Protein AF-A0A1D1XJP7-F1 (afdb_monomer_lite)

InterPro domains:
  IPR002618 UDPGP family [PF01704] (2-158)
  IPR011004 Trimeric LpxA-like superfamily [SSF51161] (107-185)
  IPR016267 UTP--glucose-1-phosphate uridylyltransferase [PTHR43511] (1-190)
  IPR029044 Nucleotide-diphospho-sugar transferases [G3DSA:3.90.550.10] (1-80)
  IPR029044 Nucleotide-diphospho-sugar transferases [SSF53448] (3-103)

Sequence (190 aa):
VSEFKSIEKFKIFNTNNLWVNLKSIKRLVEADALKMEIIPNPKEVDGVKVVQFETAAGAAIRFFDNAIGVNVPRSRFLPVKATSDLLLVQSDLYTLVDGFVVRNEARANPENPSIDLGPEFKKVGNYLKRFKSIPSIIELDSLKVYGDVWFDAGIVLKGKVVISAKPGVKLEIPDGAVIENKEINGPEDI

Organism: NCBI:txid1678845

Structure (mmCIF, N/CA/C/O backbone):
data_AF-A0A1D1XJP7-F1
#
_entry.id   AF-A0A1D1XJP7-F1
#
loop_
_atom_site.group_PDB
_atom_site.id
_atom_site.type_symbol
_atom_site.label_atom_id
_atom_site.label_alt_id
_atom_site.label_comp_id
_atom_site.label_asym_id
_atom_site.label_entity_id
_atom_site.label_seq_id
_atom_site.pdbx_PDB_ins_code
_atom_site.Cartn_x
_atom_site.Cartn_y
_atom_site.Cartn_z
_atom_site.occupancy
_atom_site.B_iso_or_equiv
_atom_site.auth_seq_id
_atom_site.auth_comp_id
_atom_site.auth_asym_id
_atom_site.auth_atom_id
_atom_site.pdbx_PDB_model_num
ATOM 1 N N . VAL A 1 1 ? 11.585 21.233 -4.999 1.00 65.94 1 VAL A N 1
ATOM 2 C CA . VAL A 1 1 ? 10.830 20.076 -4.440 1.00 65.94 1 VAL A CA 1
ATOM 3 C C . VAL A 1 1 ? 9.327 20.329 -4.398 1.00 65.94 1 VAL A C 1
ATOM 5 O O . VAL A 1 1 ? 8.590 19.458 -4.836 1.00 65.94 1 VAL A O 1
ATOM 8 N N . SER A 1 2 ? 8.861 21.485 -3.910 1.00 78.56 2 SER A N 1
ATOM 9 C CA . SER A 1 2 ? 7.427 21.832 -3.873 1.00 78.56 2 SER A CA 1
ATOM 10 C C . SER A 1 2 ? 6.753 21.723 -5.244 1.00 78.56 2 SER A C 1
ATOM 12 O O . SER A 1 2 ? 5.716 21.081 -5.361 1.00 78.56 2 SER A O 1
ATOM 14 N N . GLU A 1 3 ? 7.386 22.250 -6.294 1.00 88.81 3 GLU A N 1
ATOM 15 C CA . GLU A 1 3 ? 6.824 22.201 -7.651 1.00 88.81 3 GLU A CA 1
ATOM 16 C C . GLU A 1 3 ? 6.708 20.784 -8.223 1.00 88.81 3 GLU A C 1
ATOM 18 O O . GLU A 1 3 ? 5.732 20.477 -8.895 1.00 88.81 3 GLU A O 1
ATOM 23 N N . PHE A 1 4 ? 7.669 19.905 -7.925 1.00 87.06 4 PHE A N 1
ATOM 24 C CA . PHE A 1 4 ? 7.651 18.508 -8.372 1.00 87.06 4 PHE A CA 1
ATOM 25 C C . PHE A 1 4 ? 6.510 17.705 -7.732 1.00 87.06 4 PHE A C 1
ATOM 27 O O . PHE A 1 4 ? 5.985 16.780 -8.338 1.00 87.06 4 PHE A O 1
ATOM 34 N N . LYS A 1 5 ? 6.096 18.076 -6.514 1.00 82.25 5 LYS A N 1
ATOM 35 C CA . LYS A 1 5 ? 4.960 17.455 -5.816 1.00 82.25 5 LYS A CA 1
ATOM 36 C C . LYS A 1 5 ? 3.599 17.991 -6.281 1.00 82.25 5 LYS A C 1
ATOM 38 O O . LYS A 1 5 ? 2.575 17.508 -5.807 1.00 82.25 5 LYS A O 1
ATOM 43 N N . SER A 1 6 ? 3.566 18.993 -7.163 1.00 89.25 6 SER A N 1
ATOM 44 C CA . SER A 1 6 ? 2.312 19.552 -7.668 1.00 89.25 6 SER A CA 1
ATOM 45 C C . SER A 1 6 ? 1.669 18.601 -8.677 1.00 89.25 6 SER A C 1
ATOM 47 O O . SER A 1 6 ? 2.166 18.439 -9.793 1.00 89.25 6 SER A O 1
ATOM 49 N N . ILE A 1 7 ? 0.521 18.034 -8.300 1.00 88.56 7 ILE A N 1
ATOM 50 C CA . ILE A 1 7 ? -0.317 17.208 -9.184 1.00 88.56 7 ILE A CA 1
ATOM 51 C C . ILE A 1 7 ? -0.964 18.018 -10.315 1.00 88.56 7 ILE A C 1
ATOM 53 O O . ILE A 1 7 ? -1.426 17.444 -11.295 1.00 88.56 7 ILE A O 1
ATOM 57 N N . GLU A 1 8 ? -0.976 19.350 -10.213 1.00 90.69 8 GLU A N 1
ATOM 58 C CA . GLU A 1 8 ? -1.433 20.229 -11.291 1.00 90.69 8 GLU A CA 1
ATOM 59 C C . GLU A 1 8 ? -0.389 20.334 -12.408 1.00 90.69 8 GLU A C 1
ATOM 61 O O . GLU A 1 8 ? -0.750 20.335 -13.588 1.00 90.69 8 GLU A O 1
ATOM 66 N N . LYS A 1 9 ? 0.903 20.375 -12.041 1.00 91.94 9 LYS A N 1
ATOM 67 C CA . LYS A 1 9 ? 2.031 20.415 -12.985 1.00 91.94 9 LYS A CA 1
ATOM 68 C C . LYS A 1 9 ? 2.358 19.026 -13.541 1.00 91.94 9 LYS A C 1
ATOM 70 O O . LYS A 1 9 ? 2.477 18.865 -14.753 1.00 91.94 9 LYS A O 1
ATOM 75 N N . PHE A 1 10 ? 2.474 18.019 -12.674 1.00 94.50 10 PHE A N 1
ATOM 76 C CA . PHE A 1 10 ? 2.824 16.644 -13.040 1.00 94.50 10 PHE A CA 1
ATOM 77 C C . PHE A 1 10 ? 1.644 15.710 -12.758 1.00 94.50 10 PHE A C 1
ATOM 79 O O . PHE A 1 10 ? 1.462 15.218 -11.649 1.00 94.50 10 PHE A O 1
ATOM 86 N N . LYS A 1 11 ? 0.824 15.479 -13.789 1.00 94.69 11 LYS A N 1
ATOM 87 C CA . LYS A 1 11 ? -0.480 14.795 -13.675 1.00 94.69 11 LYS A CA 1
ATOM 88 C C . LYS A 1 11 ? -0.414 13.267 -13.755 1.00 94.69 11 LYS A C 1
ATOM 90 O O . LYS A 1 11 ? -1.427 12.601 -13.566 1.00 94.69 11 LYS A O 1
ATOM 95 N N . ILE A 1 12 ? 0.748 12.711 -14.088 1.00 95.25 12 ILE A N 1
ATOM 96 C CA . ILE A 1 12 ? 0.953 11.272 -14.284 1.00 95.25 12 ILE A CA 1
ATOM 97 C C . ILE A 1 12 ? 2.157 10.796 -13.480 1.00 95.25 12 ILE A C 1
ATOM 99 O O . ILE A 1 12 ? 3.102 11.550 -13.250 1.00 95.25 12 ILE A O 1
ATOM 103 N N . PHE A 1 13 ? 2.136 9.527 -13.084 1.00 95.00 13 PHE A N 1
ATOM 104 C CA . PHE A 1 13 ? 3.243 8.881 -12.390 1.00 95.00 13 PHE A CA 1
ATOM 105 C C . PHE A 1 13 ? 3.440 7.452 -12.911 1.00 95.00 13 PHE A C 1
ATOM 107 O O . PHE A 1 13 ? 2.525 6.840 -13.463 1.00 95.00 13 PHE A O 1
ATOM 114 N N . ASN A 1 14 ? 4.653 6.920 -12.754 1.00 96.06 14 ASN A N 1
ATOM 115 C CA . ASN A 1 14 ? 4.992 5.580 -13.222 1.00 96.06 14 ASN A CA 1
ATOM 116 C C . ASN A 1 14 ? 4.394 4.497 -12.304 1.00 96.06 14 ASN A C 1
ATOM 118 O O . ASN A 1 14 ? 4.663 4.481 -11.104 1.00 96.06 14 ASN A O 1
ATOM 122 N N . THR A 1 15 ? 3.657 3.550 -12.885 1.00 96.00 15 THR A N 1
ATOM 123 C CA . THR A 1 15 ? 3.107 2.377 -12.178 1.00 96.00 15 THR A CA 1
ATOM 124 C C . THR A 1 15 ? 4.097 1.214 -12.075 1.00 96.00 15 THR A C 1
ATOM 126 O O . THR A 1 15 ? 3.852 0.254 -11.351 1.00 96.00 15 THR A O 1
ATOM 129 N N . ASN A 1 16 ? 5.220 1.297 -12.795 1.00 96.69 16 ASN A N 1
ATOM 130 C CA . ASN A 1 16 ? 6.224 0.247 -12.966 1.00 96.69 16 ASN A CA 1
ATOM 131 C C . ASN A 1 16 ? 5.719 -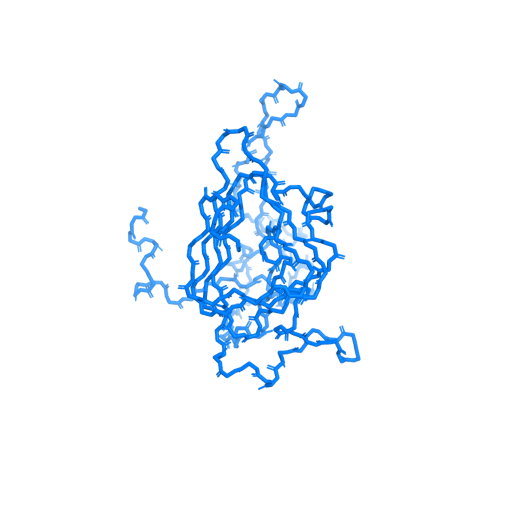1.017 -13.691 1.00 96.69 16 ASN A C 1
ATOM 133 O O . ASN A 1 16 ? 6.397 -2.042 -13.696 1.00 96.69 16 ASN A O 1
ATOM 137 N N . ASN A 1 17 ? 4.564 -0.921 -14.358 1.00 97.00 17 ASN A N 1
ATOM 138 C CA . ASN A 1 17 ? 4.091 -1.908 -15.323 1.00 97.00 17 ASN A CA 1
ATOM 139 C C . ASN A 1 17 ? 4.739 -1.621 -16.686 1.00 97.00 17 ASN A C 1
ATOM 141 O O . ASN A 1 17 ? 4.281 -0.742 -17.417 1.00 97.00 17 ASN A O 1
ATOM 145 N N . LEU A 1 18 ? 5.816 -2.335 -17.016 1.00 97.69 18 LEU A N 1
ATOM 146 C CA . LEU A 1 18 ? 6.631 -2.076 -18.206 1.00 97.69 18 LEU A CA 1
ATOM 147 C C . LEU A 1 18 ? 6.510 -3.217 -19.221 1.00 97.69 18 LEU A C 1
ATOM 149 O O . LEU A 1 18 ? 6.672 -4.384 -18.875 1.00 97.69 18 LEU A O 1
ATOM 153 N N . TRP A 1 19 ? 6.280 -2.861 -20.484 1.00 98.38 19 TRP A N 1
ATOM 154 C CA . TRP A 1 19 ? 6.265 -3.788 -21.616 1.00 98.38 19 TRP A CA 1
ATOM 155 C C . TRP A 1 19 ? 7.421 -3.431 -22.540 1.00 98.38 19 TRP A C 1
ATOM 157 O O . TRP A 1 19 ? 7.472 -2.317 -23.059 1.00 98.38 19 TRP A O 1
ATOM 167 N N . VAL A 1 20 ? 8.374 -4.348 -22.716 1.00 98.06 20 VAL A N 1
ATOM 168 C CA . VAL A 1 20 ? 9.647 -4.034 -23.376 1.00 98.06 20 VAL A CA 1
ATOM 169 C C . VAL A 1 20 ? 9.965 -5.059 -24.458 1.00 98.06 20 VAL A C 1
ATOM 171 O O . VAL A 1 20 ? 9.882 -6.267 -24.243 1.00 98.06 20 VAL A O 1
ATOM 174 N N . ASN A 1 21 ? 10.353 -4.576 -25.638 1.00 98.25 21 ASN A N 1
ATOM 175 C CA . ASN A 1 21 ? 10.757 -5.432 -26.746 1.00 98.25 21 ASN A CA 1
ATOM 176 C C . ASN A 1 21 ? 12.111 -6.107 -26.455 1.00 98.25 21 ASN A C 1
ATOM 178 O O . ASN A 1 21 ? 13.127 -5.433 -26.273 1.00 98.25 21 ASN A O 1
ATOM 182 N N . LEU A 1 22 ? 12.139 -7.443 -26.480 1.00 98.56 22 LEU A N 1
ATOM 183 C CA . LEU A 1 22 ? 13.335 -8.230 -26.158 1.00 98.56 22 LEU A CA 1
ATOM 184 C C . LEU A 1 22 ? 14.497 -8.027 -27.149 1.00 98.56 22 LEU A C 1
ATOM 186 O O . LEU A 1 22 ? 15.655 -8.055 -26.738 1.00 98.56 22 LEU A O 1
ATOM 190 N N . LYS A 1 23 ? 14.221 -7.779 -28.439 1.00 98.44 23 LYS A N 1
ATOM 191 C CA . LYS A 1 23 ? 15.271 -7.496 -29.438 1.00 98.44 23 LYS A CA 1
ATOM 192 C C . LYS A 1 23 ? 15.948 -6.157 -29.151 1.00 98.44 23 LYS A C 1
ATOM 194 O O . LYS A 1 23 ? 17.170 -6.060 -29.243 1.00 98.44 23 LYS A O 1
ATOM 199 N N . SER A 1 24 ? 15.165 -5.150 -28.759 1.00 98.12 24 SER A N 1
ATOM 200 C CA . SER A 1 24 ? 15.697 -3.853 -28.333 1.00 98.12 24 SER A CA 1
ATOM 201 C C . SER A 1 24 ? 16.536 -3.980 -27.062 1.00 98.12 24 SER A C 1
ATOM 203 O O . SER A 1 24 ? 17.627 -3.421 -27.022 1.00 98.12 24 SER A O 1
ATOM 205 N N . ILE A 1 25 ? 16.087 -4.766 -26.071 1.00 98.38 25 ILE A N 1
ATOM 206 C CA . ILE A 1 25 ? 16.882 -5.052 -24.862 1.00 98.38 25 ILE A CA 1
ATOM 207 C C . ILE A 1 25 ? 18.234 -5.655 -25.244 1.00 98.38 25 ILE A C 1
ATOM 209 O O . ILE A 1 25 ? 19.262 -5.117 -24.847 1.00 98.38 25 ILE A O 1
ATOM 213 N N . LYS A 1 26 ? 18.241 -6.729 -26.048 1.00 98.50 26 LYS A N 1
ATOM 214 C CA . LYS A 1 26 ? 19.477 -7.401 -26.476 1.00 98.50 26 LYS A CA 1
ATOM 215 C C . LYS A 1 26 ? 20.460 -6.412 -27.108 1.00 98.50 26 LYS A C 1
ATOM 217 O O . LYS A 1 26 ? 21.587 -6.307 -26.641 1.00 98.50 26 LYS A O 1
ATOM 222 N N . ARG A 1 27 ? 20.010 -5.641 -28.105 1.00 98.38 27 ARG A N 1
ATOM 223 C CA . ARG A 1 27 ? 20.838 -4.642 -28.801 1.00 98.38 27 ARG A CA 1
ATOM 224 C C . ARG A 1 27 ? 21.446 -3.616 -27.842 1.00 98.38 27 ARG A C 1
ATOM 226 O O . ARG A 1 27 ? 22.628 -3.314 -27.949 1.00 98.38 27 ARG A O 1
ATOM 233 N N . LEU A 1 28 ? 20.637 -3.053 -26.945 1.00 98.38 28 LEU A N 1
ATOM 234 C CA . LEU A 1 28 ? 21.074 -1.977 -26.051 1.00 98.38 28 LEU A CA 1
ATOM 235 C C . LEU A 1 28 ? 22.019 -2.480 -24.955 1.00 98.38 28 LEU A C 1
ATOM 237 O O . LEU A 1 28 ? 22.957 -1.773 -24.596 1.00 98.38 28 LEU A O 1
ATOM 241 N N . VAL A 1 29 ? 21.789 -3.691 -24.442 1.00 98.12 29 VAL A N 1
ATOM 242 C CA . VAL A 1 29 ? 22.651 -4.316 -23.431 1.00 98.12 29 VAL A CA 1
ATOM 243 C C . VAL A 1 29 ? 23.991 -4.733 -24.035 1.00 98.12 29 VAL A C 1
ATOM 245 O O . VAL A 1 29 ? 25.026 -4.412 -23.464 1.00 98.12 29 VAL A O 1
ATOM 248 N N . GLU A 1 30 ? 23.998 -5.394 -25.198 1.00 98.56 30 GLU A N 1
ATOM 249 C CA . GLU A 1 30 ? 25.239 -5.829 -25.866 1.00 98.56 30 GLU A CA 1
ATOM 250 C C . GLU A 1 30 ? 26.125 -4.654 -26.288 1.00 98.56 30 GLU A C 1
ATOM 252 O O . GLU A 1 30 ? 27.347 -4.767 -26.278 1.00 98.56 30 GLU A O 1
ATOM 257 N N . ALA A 1 31 ? 25.514 -3.517 -26.622 1.00 98.38 31 ALA A N 1
ATOM 258 C CA . ALA A 1 31 ? 26.223 -2.286 -26.947 1.00 98.38 31 ALA A CA 1
ATOM 259 C C . ALA A 1 31 ? 26.627 -1.453 -25.713 1.00 98.38 31 ALA A C 1
ATOM 261 O O . ALA A 1 31 ? 27.156 -0.358 -25.890 1.00 98.38 31 ALA A O 1
ATOM 262 N N . ASP A 1 32 ? 26.334 -1.908 -24.485 1.00 97.62 32 ASP A N 1
ATOM 263 C CA . ASP A 1 32 ? 26.538 -1.146 -23.240 1.00 97.62 32 ASP A CA 1
ATOM 264 C C . ASP A 1 32 ? 25.946 0.287 -23.305 1.00 97.62 32 ASP A C 1
ATOM 266 O O . ASP A 1 32 ? 26.495 1.266 -22.795 1.00 97.62 32 ASP A O 1
ATOM 270 N N . ALA A 1 33 ? 24.793 0.431 -23.968 1.00 97.94 33 ALA A N 1
ATOM 271 C CA . ALA A 1 33 ? 24.173 1.727 -24.257 1.00 97.94 33 ALA A CA 1
ATOM 272 C C . ALA A 1 33 ? 23.294 2.261 -23.107 1.00 97.94 33 ALA A C 1
ATOM 274 O O . ALA A 1 33 ? 22.896 3.426 -23.100 1.00 97.94 33 ALA A O 1
ATOM 275 N N . LEU A 1 34 ? 22.968 1.414 -22.129 1.00 97.31 34 LEU A N 1
ATOM 276 C CA . LEU A 1 34 ? 22.046 1.719 -21.036 1.00 97.31 34 LEU A CA 1
ATOM 277 C C . LEU A 1 34 ? 22.750 2.466 -19.891 1.00 97.31 34 LEU A C 1
ATOM 279 O O . LEU A 1 34 ? 23.165 1.877 -18.896 1.00 97.31 34 LEU A O 1
ATOM 283 N N . LYS A 1 35 ? 22.877 3.790 -20.017 1.00 96.50 35 LYS A N 1
ATOM 284 C CA . LYS A 1 35 ? 23.521 4.659 -19.012 1.00 96.50 35 LYS A CA 1
ATOM 285 C C . LYS A 1 35 ? 22.498 5.307 -18.066 1.00 96.50 35 LYS A C 1
ATOM 287 O O . LYS A 1 35 ? 22.291 6.520 -18.110 1.00 96.50 35 LYS A O 1
ATOM 292 N N . MET A 1 36 ? 21.780 4.515 -17.266 1.00 96.81 36 MET A N 1
ATOM 293 C CA . MET A 1 36 ? 20.768 5.034 -16.323 1.00 96.81 36 MET A CA 1
ATOM 294 C C . MET A 1 36 ? 21.381 5.902 -15.217 1.00 96.81 36 MET A C 1
ATOM 296 O O . MET A 1 36 ? 22.546 5.745 -14.856 1.00 96.81 36 MET A O 1
ATOM 300 N N . GLU A 1 37 ? 20.568 6.791 -14.645 1.00 95.50 37 GLU A N 1
ATOM 301 C CA . GLU A 1 37 ? 20.911 7.517 -13.426 1.00 95.50 37 GLU A CA 1
ATOM 302 C C . GLU A 1 37 ? 21.232 6.552 -12.282 1.00 95.50 37 GLU A C 1
ATOM 304 O O . GLU A 1 37 ? 20.484 5.609 -12.004 1.00 95.50 37 GLU A O 1
ATOM 309 N N . ILE A 1 38 ? 22.333 6.831 -11.588 1.00 97.12 38 ILE A N 1
ATOM 310 C CA . ILE A 1 38 ? 22.720 6.111 -10.380 1.00 97.12 38 ILE A CA 1
ATOM 311 C C . ILE A 1 38 ? 21.938 6.683 -9.203 1.00 97.12 38 ILE A C 1
ATOM 313 O O . ILE A 1 38 ? 21.964 7.887 -8.947 1.00 97.12 38 ILE A O 1
ATOM 317 N N . ILE A 1 39 ? 21.265 5.801 -8.473 1.00 97.25 39 ILE A N 1
ATOM 318 C CA . ILE A 1 39 ? 20.498 6.131 -7.278 1.00 97.25 39 ILE A CA 1
ATOM 319 C C . ILE A 1 39 ? 21.327 5.687 -6.067 1.00 97.25 39 ILE A C 1
ATOM 321 O O . ILE A 1 39 ? 21.432 4.483 -5.817 1.00 97.25 39 ILE A O 1
ATOM 325 N N . PRO A 1 40 ? 21.949 6.617 -5.318 1.00 96.81 40 PRO A N 1
ATOM 326 C CA . PRO A 1 40 ? 22.571 6.279 -4.049 1.00 96.81 40 PRO A CA 1
ATOM 327 C C . PRO A 1 40 ? 21.475 6.030 -3.009 1.00 96.81 40 PRO A C 1
ATOM 329 O O . PRO A 1 40 ? 20.626 6.887 -2.768 1.00 96.81 40 PRO A O 1
ATOM 332 N N . ASN A 1 41 ? 21.509 4.863 -2.378 1.00 96.31 41 ASN A N 1
ATOM 333 C CA . ASN A 1 41 ? 20.587 4.458 -1.325 1.00 96.31 41 ASN A CA 1
ATOM 334 C C . ASN A 1 41 ? 21.372 4.268 -0.014 1.00 96.31 41 ASN A C 1
ATOM 336 O O . ASN A 1 41 ? 21.938 3.191 0.211 1.00 96.31 41 ASN A O 1
ATOM 340 N N . PRO A 1 42 ? 21.488 5.314 0.830 1.00 96.56 42 PRO A N 1
ATOM 341 C CA . PRO A 1 42 ? 22.143 5.206 2.127 1.00 96.56 42 PRO A CA 1
ATOM 342 C C . PRO A 1 42 ? 21.405 4.197 3.007 1.00 96.56 42 PRO A C 1
ATOM 344 O O . PRO A 1 42 ? 20.195 4.303 3.209 1.00 96.56 42 PRO A O 1
ATOM 347 N N . LYS A 1 43 ? 22.139 3.228 3.548 1.00 95.00 43 LYS A N 1
ATOM 348 C CA . LYS A 1 43 ? 21.611 2.189 4.432 1.00 95.00 43 LYS A CA 1
ATOM 349 C C . LYS A 1 43 ? 22.518 1.988 5.633 1.00 95.00 43 LYS A C 1
ATOM 351 O O . LYS A 1 43 ? 23.666 2.422 5.655 1.00 95.00 43 LYS A O 1
ATOM 356 N N . GLU A 1 44 ? 21.983 1.297 6.623 1.00 96.25 44 GLU A N 1
ATOM 357 C CA . GLU A 1 44 ? 22.746 0.769 7.742 1.00 96.25 44 GLU A CA 1
ATOM 358 C C . GLU A 1 44 ? 22.595 -0.750 7.736 1.00 96.25 44 GLU A C 1
ATOM 360 O O . GLU A 1 44 ? 21.476 -1.263 7.659 1.00 96.25 44 GLU A O 1
ATOM 365 N N . VAL A 1 45 ? 23.720 -1.458 7.753 1.00 94.94 45 VAL A N 1
ATOM 366 C CA . VAL A 1 45 ? 23.781 -2.921 7.809 1.00 94.94 45 VAL A CA 1
ATOM 367 C C . VAL A 1 45 ? 24.671 -3.266 8.989 1.00 94.94 45 VAL A C 1
ATOM 369 O O . VAL A 1 45 ? 25.817 -2.828 9.036 1.00 94.94 45 VAL A O 1
ATOM 372 N N . ASP A 1 46 ? 24.115 -3.972 9.972 1.00 94.12 46 ASP A N 1
ATOM 373 C CA . ASP A 1 46 ? 24.815 -4.384 11.195 1.00 94.12 46 ASP A CA 1
ATOM 374 C C . ASP A 1 46 ? 25.548 -3.231 11.912 1.00 94.12 46 ASP A C 1
ATOM 376 O O . ASP A 1 46 ? 26.679 -3.367 12.374 1.00 94.12 46 ASP A O 1
ATOM 380 N N . GLY A 1 47 ? 24.904 -2.058 11.983 1.00 94.44 47 GLY A N 1
ATOM 381 C CA . GLY A 1 47 ? 25.451 -0.854 12.624 1.00 94.44 47 GLY A CA 1
ATOM 382 C C . GLY A 1 47 ? 26.462 -0.073 11.775 1.00 94.44 47 GLY A C 1
ATOM 383 O O . GLY A 1 47 ? 26.950 0.974 12.203 1.00 94.44 47 GLY A O 1
ATOM 384 N N . VAL A 1 48 ? 26.775 -0.540 10.563 1.00 97.56 48 VAL A N 1
ATOM 385 C CA . VAL A 1 48 ? 27.694 0.126 9.635 1.00 97.56 48 VAL A CA 1
ATOM 386 C C . VAL A 1 48 ? 26.905 0.895 8.582 1.00 97.56 48 VAL A C 1
ATOM 388 O O . VAL A 1 48 ? 26.075 0.335 7.862 1.00 97.56 48 VAL A O 1
ATOM 391 N N . LYS A 1 49 ? 27.192 2.195 8.454 1.00 97.81 49 LYS A N 1
ATOM 392 C CA . LYS A 1 49 ? 26.631 3.032 7.386 1.00 97.81 49 LYS A CA 1
ATOM 393 C C . LYS A 1 49 ? 27.273 2.668 6.051 1.00 97.81 49 LYS A C 1
ATOM 395 O O . LYS A 1 49 ? 28.488 2.757 5.897 1.00 97.81 49 LYS A O 1
ATOM 400 N N . VAL A 1 50 ? 26.445 2.309 5.079 1.00 97.62 50 VAL A N 1
ATOM 401 C CA . VAL A 1 50 ? 26.845 1.926 3.722 1.00 97.62 50 VAL A CA 1
ATOM 402 C C . VAL A 1 50 ? 26.032 2.704 2.689 1.00 97.62 50 VAL A C 1
ATOM 404 O O . VAL A 1 50 ? 24.974 3.259 2.991 1.00 97.62 50 VAL A O 1
ATOM 407 N N . VAL A 1 51 ? 26.510 2.734 1.446 1.00 97.81 51 VAL A N 1
ATOM 408 C CA . VAL A 1 51 ? 25.751 3.263 0.305 1.00 97.81 51 VAL A CA 1
ATOM 409 C C . VAL A 1 51 ? 25.550 2.134 -0.691 1.00 97.81 51 VAL A C 1
ATOM 411 O O . VAL A 1 51 ? 26.517 1.573 -1.199 1.00 97.81 51 VAL A O 1
ATOM 414 N N . GLN A 1 52 ? 24.293 1.800 -0.969 1.00 97.75 52 GLN A N 1
ATOM 415 C CA . GLN A 1 52 ? 23.937 0.860 -2.024 1.00 97.75 52 GLN A CA 1
ATOM 416 C C . GLN A 1 52 ? 23.653 1.649 -3.305 1.00 97.75 52 GLN A C 1
ATOM 418 O O . GLN A 1 52 ? 22.826 2.558 -3.295 1.00 97.75 52 GLN A O 1
ATOM 423 N N . PHE A 1 53 ? 24.332 1.320 -4.402 1.00 97.56 53 PHE A N 1
ATOM 424 C CA . PHE A 1 53 ? 24.049 1.921 -5.704 1.00 97.56 53 PHE A CA 1
ATOM 425 C C . PHE A 1 53 ? 23.026 1.082 -6.459 1.00 97.56 53 PHE A C 1
ATOM 427 O O . PHE A 1 53 ? 23.190 -0.127 -6.622 1.00 97.56 53 PHE A O 1
ATOM 434 N N . GLU A 1 54 ? 21.966 1.736 -6.915 1.00 97.31 54 GLU A N 1
ATOM 435 C CA . GLU A 1 54 ? 20.864 1.116 -7.641 1.00 97.31 54 GLU A CA 1
ATOM 436 C C . GLU A 1 54 ? 20.590 1.890 -8.939 1.00 97.31 54 GLU A C 1
ATOM 438 O O . GLU A 1 54 ? 21.012 3.035 -9.110 1.00 97.31 54 GLU A O 1
ATOM 443 N N . THR A 1 55 ? 19.859 1.266 -9.859 1.00 96.88 55 THR A N 1
ATOM 444 C CA . THR A 1 55 ? 19.266 1.934 -11.026 1.00 96.88 55 THR A CA 1
ATOM 445 C C . THR A 1 55 ? 17.787 1.569 -11.099 1.00 96.88 55 THR A C 1
ATOM 447 O O . THR A 1 55 ? 17.370 0.518 -10.608 1.00 96.88 55 THR A O 1
ATOM 450 N N . ALA A 1 56 ? 16.971 2.433 -11.701 1.00 96.06 56 ALA A N 1
ATOM 451 C CA . ALA A 1 56 ? 15.550 2.166 -11.901 1.00 96.06 56 ALA A CA 1
ATOM 452 C C . ALA A 1 56 ? 15.289 1.679 -13.331 1.00 96.06 56 ALA A C 1
ATOM 454 O O . ALA A 1 56 ? 15.645 2.363 -14.289 1.00 96.06 56 ALA A O 1
ATOM 455 N N . ALA A 1 57 ? 14.587 0.553 -13.491 1.00 97.38 57 ALA A N 1
ATOM 456 C CA . ALA A 1 57 ? 14.237 0.022 -14.814 1.00 97.38 57 ALA A CA 1
ATOM 457 C C . ALA A 1 57 ? 13.482 1.048 -15.682 1.00 97.38 57 ALA A C 1
ATOM 459 O O . ALA A 1 57 ? 13.760 1.182 -16.870 1.00 97.38 57 ALA A O 1
ATOM 460 N N . GLY A 1 58 ? 12.580 1.834 -15.082 1.00 96.81 58 GLY A N 1
ATOM 461 C CA . GLY A 1 58 ? 11.848 2.891 -15.787 1.00 96.81 58 GLY A CA 1
ATOM 462 C C . GLY A 1 58 ? 12.734 4.012 -16.349 1.00 96.81 58 GLY A C 1
ATOM 463 O O . GLY A 1 58 ? 12.367 4.615 -17.352 1.00 96.81 58 GLY A O 1
ATOM 464 N N . ALA A 1 59 ? 13.918 4.261 -15.775 1.00 97.00 59 ALA A N 1
ATOM 465 C CA . ALA A 1 59 ? 14.862 5.257 -16.295 1.00 97.00 59 ALA A CA 1
ATOM 466 C C . ALA A 1 59 ? 15.462 4.839 -17.648 1.00 97.00 59 ALA A C 1
ATOM 468 O O . ALA A 1 59 ? 15.926 5.680 -18.418 1.00 97.00 59 ALA A O 1
ATOM 469 N N . ALA A 1 60 ? 15.398 3.545 -17.980 1.00 97.75 60 ALA A N 1
ATOM 470 C CA . ALA A 1 60 ? 15.885 3.042 -19.253 1.00 97.75 60 ALA A CA 1
ATOM 471 C C . ALA A 1 60 ? 15.054 3.538 -20.452 1.00 97.75 60 ALA A C 1
ATOM 473 O O . ALA A 1 60 ? 15.547 3.488 -21.575 1.00 97.75 60 ALA A O 1
ATOM 474 N N . ILE A 1 61 ? 13.830 4.047 -20.233 1.00 98.19 61 ILE A N 1
ATOM 475 C CA . ILE A 1 61 ? 12.887 4.451 -21.291 1.00 98.19 61 ILE A CA 1
ATOM 476 C C . ILE A 1 61 ? 13.509 5.381 -22.344 1.00 98.19 61 ILE A C 1
ATOM 478 O O . ILE A 1 61 ? 13.216 5.239 -23.526 1.00 98.19 61 ILE A O 1
ATOM 482 N N . ARG A 1 62 ? 14.424 6.275 -21.941 1.00 97.50 62 ARG A N 1
ATOM 483 C CA . ARG A 1 62 ? 15.082 7.244 -22.836 1.00 97.50 62 ARG A CA 1
ATOM 484 C C . ARG A 1 62 ? 16.030 6.625 -23.869 1.00 97.50 62 ARG A C 1
ATOM 486 O O . ARG A 1 62 ? 16.423 7.313 -24.801 1.00 97.50 62 ARG A O 1
ATOM 493 N N . PHE A 1 63 ? 16.434 5.369 -23.679 1.00 97.94 63 PHE A N 1
ATOM 494 C CA . PHE A 1 63 ? 17.354 4.659 -24.575 1.00 97.94 63 PHE A CA 1
ATOM 495 C C . PHE A 1 63 ? 16.630 3.806 -25.621 1.00 97.94 63 PHE A C 1
ATOM 497 O O . PHE A 1 63 ? 17.275 3.242 -26.503 1.00 97.94 63 PHE A O 1
ATOM 504 N N . PHE A 1 64 ? 15.305 3.672 -25.515 1.00 98.19 64 PHE A N 1
ATOM 505 C CA . PHE 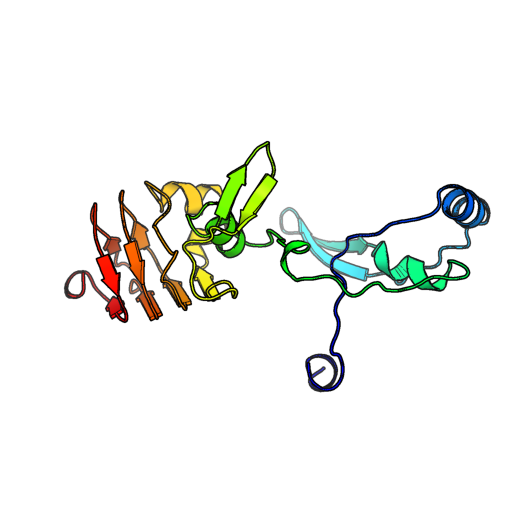A 1 64 ? 14.505 2.896 -26.454 1.00 98.19 64 PHE A CA 1
ATOM 506 C C . PHE A 1 64 ? 13.913 3.803 -27.529 1.00 98.19 64 PHE A C 1
ATOM 508 O O . PHE A 1 64 ? 13.247 4.794 -27.233 1.00 98.19 64 PHE A O 1
ATOM 515 N N . ASP A 1 65 ? 14.099 3.411 -28.786 1.00 97.19 65 ASP A N 1
ATOM 516 C CA . ASP A 1 65 ? 13.435 4.051 -29.918 1.00 97.19 65 ASP A CA 1
ATOM 517 C C . ASP A 1 65 ? 11.914 3.842 -29.826 1.00 97.19 65 ASP A C 1
ATOM 519 O O . ASP A 1 65 ? 11.451 2.749 -29.485 1.00 97.19 65 ASP A O 1
ATOM 523 N N . ASN A 1 66 ? 11.132 4.875 -30.160 1.00 96.75 66 ASN A N 1
ATOM 524 C CA . ASN A 1 66 ? 9.660 4.856 -30.142 1.00 96.75 66 ASN A CA 1
ATOM 525 C C . ASN A 1 66 ? 9.040 4.480 -28.780 1.00 96.75 66 ASN A C 1
ATOM 527 O O . ASN A 1 66 ? 7.976 3.859 -28.725 1.00 96.75 66 ASN A O 1
ATOM 531 N N . ALA A 1 67 ? 9.692 4.843 -27.673 1.00 97.94 67 ALA A N 1
ATOM 532 C CA . ALA A 1 67 ? 9.127 4.658 -26.343 1.00 97.94 67 ALA A CA 1
ATOM 533 C C . ALA A 1 67 ? 7.873 5.526 -26.129 1.00 97.94 67 ALA A C 1
ATOM 535 O O . ALA A 1 67 ? 7.840 6.699 -26.502 1.00 97.94 67 ALA A O 1
ATOM 536 N N . ILE A 1 68 ? 6.850 4.956 -25.486 1.00 98.00 68 ILE A N 1
ATOM 537 C CA . ILE A 1 68 ? 5.580 5.632 -25.188 1.00 98.00 68 ILE A CA 1
ATOM 538 C C . ILE A 1 68 ? 5.135 5.367 -23.748 1.00 98.00 68 ILE A C 1
ATOM 540 O O . ILE A 1 68 ? 5.514 4.368 -23.136 1.00 98.00 68 ILE A O 1
ATOM 544 N N . GLY A 1 69 ? 4.284 6.250 -23.227 1.00 97.56 69 GLY A N 1
ATOM 545 C CA . GLY A 1 69 ? 3.493 6.006 -22.023 1.00 97.56 69 GLY A CA 1
ATOM 546 C C . GLY A 1 69 ? 2.046 5.675 -22.385 1.00 97.56 69 GLY A C 1
ATOM 547 O O . GLY A 1 69 ? 1.498 6.243 -23.326 1.00 97.56 69 GLY A O 1
ATOM 548 N N . VAL A 1 70 ? 1.415 4.784 -21.619 1.00 97.81 70 VAL A N 1
ATOM 549 C CA . VAL A 1 70 ? -0.021 4.483 -21.725 1.00 97.81 70 VAL A CA 1
ATOM 550 C C . VAL A 1 70 ? -0.675 4.827 -20.397 1.00 97.81 70 VAL A C 1
ATOM 552 O O . VAL A 1 70 ? -0.286 4.291 -19.359 1.00 97.81 70 VAL A O 1
ATOM 555 N N . ASN A 1 71 ? -1.663 5.723 -20.424 1.00 97.50 71 ASN A N 1
ATOM 556 C CA . ASN A 1 71 ? -2.432 6.042 -19.229 1.00 97.50 71 ASN A CA 1
ATOM 557 C C . ASN A 1 71 ? -3.430 4.910 -18.954 1.00 97.50 71 ASN A C 1
ATOM 559 O O . ASN A 1 71 ? -4.196 4.528 -19.838 1.00 97.50 71 ASN A O 1
ATOM 563 N N . VAL A 1 72 ? -3.403 4.360 -17.744 1.00 95.50 72 VAL A N 1
ATOM 564 C CA . VAL A 1 72 ? -4.198 3.191 -17.349 1.00 95.50 72 VAL A CA 1
ATOM 565 C C . VAL A 1 72 ? -5.064 3.528 -16.138 1.00 95.50 72 VAL A C 1
ATOM 567 O O . VAL A 1 72 ? -4.676 4.376 -15.331 1.00 95.50 72 VAL A O 1
ATOM 570 N N . PRO A 1 73 ? -6.219 2.864 -15.959 1.00 91.69 73 PRO A N 1
ATOM 571 C CA . PRO A 1 73 ? -7.009 3.040 -14.749 1.00 91.69 73 PRO A CA 1
ATOM 572 C C . PRO A 1 73 ? -6.229 2.582 -13.510 1.00 91.69 73 PRO A C 1
ATOM 574 O O . PRO A 1 73 ? -5.401 1.665 -13.571 1.00 91.69 73 PRO A O 1
ATOM 577 N N . ARG A 1 74 ? -6.551 3.179 -12.354 1.00 87.31 74 ARG A N 1
ATOM 578 C CA . ARG A 1 74 ? -5.924 2.865 -11.056 1.00 87.31 74 ARG A CA 1
ATOM 579 C C . ARG A 1 74 ? -6.025 1.383 -10.680 1.00 87.31 74 ARG A C 1
ATOM 581 O O . ARG A 1 74 ? -5.157 0.886 -9.975 1.00 87.31 74 ARG A O 1
ATOM 588 N N . SER A 1 75 ? -7.015 0.659 -11.201 1.00 87.81 75 SER A N 1
ATOM 589 C CA . SER A 1 75 ? -7.171 -0.790 -11.013 1.00 87.81 75 SER A CA 1
ATOM 590 C C . SER A 1 75 ? -5.961 -1.618 -11.467 1.00 87.81 75 SER A C 1
ATOM 592 O O . SER A 1 75 ? -5.778 -2.729 -10.984 1.00 87.81 75 SER A O 1
ATOM 594 N N . ARG A 1 76 ? -5.092 -1.091 -12.344 1.00 91.62 76 ARG A N 1
ATOM 595 C CA . ARG A 1 76 ? -3.827 -1.746 -12.732 1.00 91.62 76 ARG A CA 1
ATOM 596 C C . ARG A 1 76 ? -2.642 -1.413 -11.821 1.00 91.62 76 ARG A C 1
ATOM 598 O O . ARG A 1 76 ? -1.525 -1.846 -12.100 1.00 91.62 76 ARG A O 1
ATOM 605 N N . PHE A 1 77 ? -2.854 -0.627 -10.769 1.00 91.25 77 PHE A N 1
ATOM 606 C CA . PHE A 1 77 ? -1.818 -0.198 -9.841 1.00 91.25 77 PHE A CA 1
ATOM 607 C C . PHE A 1 77 ? -2.286 -0.360 -8.392 1.00 91.25 77 PHE A C 1
ATOM 609 O O . PHE A 1 77 ? -2.848 0.554 -7.788 1.00 91.25 77 PHE A O 1
ATOM 616 N N . LEU A 1 78 ? -2.007 -1.541 -7.838 1.00 89.31 78 LEU A N 1
ATOM 617 C CA . LEU A 1 78 ? -2.295 -1.902 -6.452 1.00 89.31 78 LEU A CA 1
ATOM 618 C C . LEU A 1 78 ? -0.991 -2.313 -5.741 1.00 89.31 78 LEU A C 1
ATOM 620 O O . LEU A 1 78 ? -0.750 -3.499 -5.519 1.00 89.31 78 LEU A O 1
ATOM 624 N N . PRO A 1 79 ? -0.074 -1.360 -5.484 1.00 92.81 79 PRO A N 1
ATOM 625 C CA . PRO A 1 79 ? 1.201 -1.667 -4.851 1.00 92.81 79 PRO A CA 1
ATOM 626 C C . PRO A 1 79 ? 1.008 -1.996 -3.367 1.00 92.81 79 PRO A C 1
ATOM 628 O O . PRO A 1 79 ? 0.167 -1.403 -2.703 1.00 92.81 79 PRO A O 1
ATOM 631 N N . VAL A 1 80 ? 1.865 -2.866 -2.834 1.00 95.12 80 VAL A N 1
ATOM 632 C CA . VAL A 1 80 ? 1.980 -3.104 -1.390 1.00 95.12 80 VAL A CA 1
ATOM 633 C C . VAL A 1 80 ? 3.379 -2.681 -0.948 1.00 95.12 80 VAL A C 1
ATOM 635 O O . VAL A 1 80 ? 4.363 -3.354 -1.265 1.00 95.12 80 VAL A O 1
ATOM 638 N N . LYS A 1 81 ? 3.494 -1.512 -0.309 1.00 94.06 81 LYS A N 1
ATOM 639 C CA . LYS A 1 81 ? 4.765 -0.918 0.150 1.00 94.06 81 LYS A CA 1
ATOM 640 C C . LYS A 1 81 ? 4.856 -0.837 1.667 1.00 94.06 81 LYS A C 1
ATOM 642 O O . LYS A 1 81 ? 5.956 -0.945 2.206 1.00 94.06 81 LYS A O 1
ATOM 647 N N . ALA A 1 82 ? 3.724 -0.690 2.338 1.00 96.56 82 ALA A N 1
ATOM 648 C CA . ALA A 1 82 ? 3.593 -0.735 3.785 1.00 96.56 82 ALA A CA 1
ATOM 649 C C . ALA A 1 82 ? 2.488 -1.714 4.206 1.00 96.56 82 ALA A C 1
ATOM 651 O O . ALA A 1 82 ? 1.712 -2.211 3.391 1.00 96.56 82 ALA A O 1
ATOM 652 N N . THR A 1 83 ? 2.405 -1.998 5.503 1.00 98.31 83 THR A N 1
ATOM 653 C CA . THR A 1 83 ? 1.337 -2.835 6.070 1.00 98.31 83 THR A CA 1
ATOM 654 C C . THR A 1 83 ? -0.041 -2.176 5.994 1.00 98.31 83 THR A C 1
ATOM 656 O O . THR A 1 83 ? -1.040 -2.884 5.970 1.00 98.31 83 THR A O 1
ATOM 659 N N . SER A 1 84 ? -0.116 -0.849 5.861 1.00 98.00 84 SER A N 1
ATOM 660 C CA . SER A 1 84 ? -1.355 -0.146 5.508 1.00 98.00 84 SER A CA 1
ATOM 661 C C . SER A 1 84 ? -1.867 -0.538 4.116 1.00 98.00 84 SER A C 1
ATOM 663 O O . SER A 1 84 ? -3.058 -0.791 3.953 1.00 98.00 84 SER A O 1
ATOM 665 N N . ASP A 1 85 ? -0.977 -0.678 3.127 1.00 96.88 85 ASP A N 1
ATOM 666 C CA . ASP A 1 85 ? -1.348 -1.185 1.799 1.00 96.88 85 ASP A CA 1
ATOM 667 C C . ASP A 1 85 ? -1.754 -2.664 1.857 1.00 96.88 85 ASP A C 1
ATOM 669 O O . ASP A 1 85 ? -2.660 -3.096 1.145 1.00 96.88 85 ASP A O 1
ATOM 673 N N . LEU A 1 86 ? -1.092 -3.447 2.720 1.00 97.62 86 LEU A N 1
ATOM 674 C CA . LEU A 1 86 ? -1.441 -4.849 2.947 1.00 97.62 86 LEU A CA 1
ATOM 675 C C . LEU A 1 86 ? -2.864 -4.980 3.509 1.00 97.62 86 LEU A C 1
ATOM 677 O O . LEU A 1 86 ? -3.621 -5.825 3.040 1.00 97.62 86 LEU A O 1
ATOM 681 N N . LEU A 1 87 ? -3.242 -4.113 4.453 1.00 98.19 87 LEU A N 1
ATOM 682 C CA . LEU A 1 87 ? -4.596 -4.071 5.004 1.00 98.19 87 LEU A CA 1
ATOM 683 C C . LEU A 1 87 ? -5.640 -3.802 3.916 1.00 98.19 87 LEU A C 1
ATOM 685 O O . LEU A 1 87 ? -6.658 -4.488 3.872 1.00 98.19 87 LEU A O 1
ATOM 689 N N . LEU A 1 88 ? -5.363 -2.873 2.992 1.00 96.88 88 LEU A N 1
ATOM 690 C CA . LEU A 1 88 ? -6.262 -2.602 1.867 1.00 96.88 88 LEU A CA 1
ATOM 691 C C . LEU A 1 88 ? -6.532 -3.869 1.049 1.00 96.88 88 LEU A C 1
ATOM 693 O O . LEU A 1 88 ? -7.695 -4.201 0.839 1.00 96.88 88 LEU A O 1
ATOM 697 N N . VAL A 1 89 ? -5.488 -4.578 0.605 1.00 95.56 89 VAL A N 1
ATOM 698 C CA . VAL A 1 89 ? -5.643 -5.746 -0.285 1.00 95.56 89 VAL A CA 1
ATOM 699 C C . VAL A 1 89 ? -6.163 -7.002 0.413 1.00 95.56 89 VAL A C 1
ATOM 701 O O . VAL A 1 89 ? -6.672 -7.891 -0.261 1.00 95.56 89 VAL A O 1
ATOM 704 N N . GLN A 1 90 ? -6.022 -7.094 1.738 1.00 96.50 90 GLN A N 1
ATOM 705 C CA . GLN A 1 90 ? -6.562 -8.200 2.536 1.00 96.50 90 GLN A CA 1
ATOM 706 C C . GLN A 1 90 ? -8.024 -7.991 2.949 1.00 96.50 90 GLN A C 1
ATOM 708 O O . GLN A 1 90 ? -8.685 -8.954 3.332 1.00 96.50 90 GLN A O 1
ATOM 713 N N . SER A 1 91 ? -8.502 -6.747 2.929 1.00 97.69 91 SER A N 1
ATOM 714 C CA . SER A 1 91 ? -9.856 -6.401 3.353 1.00 97.69 91 SER A CA 1
ATOM 715 C C . SER A 1 91 ? -10.931 -6.732 2.321 1.00 97.69 91 SER A C 1
ATOM 717 O O . SER A 1 91 ? -10.657 -7.010 1.154 1.00 97.69 91 SER A O 1
ATOM 719 N N . ASP A 1 92 ? -12.179 -6.581 2.749 1.00 97.38 92 ASP A N 1
ATOM 720 C CA . ASP A 1 92 ? -13.387 -6.691 1.937 1.00 97.38 92 ASP A CA 1
ATOM 721 C C . ASP A 1 92 ? -13.554 -5.595 0.866 1.00 97.38 92 ASP A C 1
ATOM 723 O O . ASP A 1 92 ? -14.497 -5.655 0.076 1.00 97.38 92 ASP A O 1
ATOM 727 N N . LEU A 1 93 ? -12.627 -4.632 0.757 1.00 96.81 93 LEU A N 1
ATOM 728 C CA . LEU A 1 93 ? -12.528 -3.750 -0.416 1.00 96.81 93 LEU A CA 1
ATOM 729 C C . LEU A 1 93 ? -12.246 -4.522 -1.705 1.00 96.81 93 LEU A C 1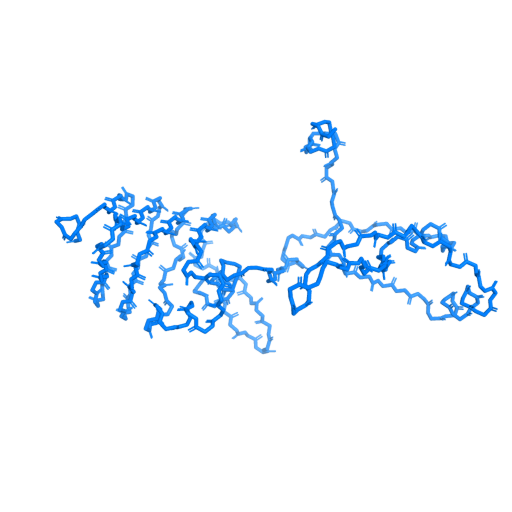
ATOM 731 O O . LEU A 1 93 ? -12.516 -4.017 -2.801 1.00 96.81 93 LEU A O 1
ATOM 735 N N . TYR A 1 94 ? -11.673 -5.716 -1.579 1.00 94.94 94 TYR A N 1
ATOM 736 C CA . TYR A 1 94 ? -11.368 -6.591 -2.690 1.00 94.94 94 TYR A CA 1
ATOM 737 C C . TYR A 1 94 ? -11.901 -7.997 -2.427 1.00 94.94 94 TYR A C 1
ATOM 739 O O . TYR A 1 94 ? -12.102 -8.428 -1.297 1.00 94.94 94 TYR A O 1
ATOM 747 N N . THR A 1 95 ? -12.122 -8.719 -3.512 1.00 92.50 95 THR A N 1
ATOM 748 C CA . THR A 1 95 ? -12.456 -10.138 -3.525 1.00 92.50 95 THR A CA 1
ATOM 749 C C . THR A 1 95 ? -11.413 -10.878 -4.352 1.00 92.50 95 THR A C 1
ATOM 751 O O . THR A 1 95 ? -10.679 -10.269 -5.136 1.00 92.50 95 THR A O 1
ATOM 754 N N . LEU A 1 96 ? -11.323 -12.192 -4.168 1.00 92.38 96 LEU A N 1
ATOM 755 C CA . LEU A 1 96 ? -10.461 -13.046 -4.974 1.00 92.38 96 LEU A CA 1
ATOM 756 C C . LEU A 1 96 ? -11.330 -13.833 -5.954 1.00 92.38 96 LEU A C 1
ATOM 758 O O . LEU A 1 96 ? -12.118 -14.677 -5.535 1.00 92.38 96 LEU A O 1
ATOM 762 N N . VAL A 1 97 ? -11.170 -13.566 -7.248 1.00 92.25 97 VAL A N 1
ATOM 763 C CA . VAL A 1 97 ? -11.886 -14.263 -8.325 1.00 92.25 97 VAL A CA 1
ATOM 764 C C . VAL A 1 97 ? -10.848 -14.832 -9.278 1.00 92.25 97 VAL A C 1
ATOM 766 O O . VAL A 1 97 ? -10.075 -14.078 -9.861 1.00 92.25 97 VAL A O 1
ATOM 769 N N . ASP A 1 98 ? -10.774 -16.159 -9.383 1.00 93.31 98 ASP A N 1
ATOM 770 C CA . ASP A 1 98 ? -9.837 -16.873 -10.267 1.00 93.31 98 ASP A CA 1
ATOM 771 C C . ASP A 1 98 ? -8.366 -16.428 -10.128 1.00 93.31 98 ASP A C 1
ATOM 773 O O . ASP A 1 98 ? -7.613 -16.347 -11.098 1.00 93.31 98 ASP A O 1
ATOM 777 N N . GLY A 1 99 ? -7.945 -16.107 -8.899 1.00 90.69 99 GLY A N 1
ATOM 778 C CA . GLY A 1 99 ? -6.586 -15.640 -8.597 1.00 90.69 99 GLY A CA 1
ATOM 779 C C . GLY A 1 99 ? -6.351 -14.141 -8.823 1.00 90.69 99 GLY A C 1
ATOM 780 O O . GLY A 1 99 ? -5.256 -13.652 -8.541 1.00 90.69 99 GLY A O 1
ATOM 781 N N . PHE A 1 100 ? -7.360 -13.393 -9.275 1.00 89.56 100 PHE A N 1
ATOM 782 C CA . PHE A 1 100 ? -7.311 -11.940 -9.406 1.00 89.56 100 PHE A CA 1
ATOM 783 C C . PHE A 1 100 ? -7.887 -11.254 -8.171 1.00 89.56 100 PHE A C 1
ATOM 785 O O . PHE A 1 100 ? -8.962 -11.607 -7.689 1.00 89.56 100 PHE A O 1
ATOM 792 N N . VAL A 1 101 ? -7.187 -10.224 -7.699 1.00 92.31 101 VAL A N 1
ATOM 793 C CA . VAL A 1 101 ? -7.703 -9.294 -6.690 1.00 92.31 101 VAL A CA 1
ATOM 794 C C . VAL A 1 101 ? -8.630 -8.310 -7.403 1.00 92.31 101 VAL A C 1
ATOM 796 O O . VAL A 1 101 ? -8.173 -7.422 -8.125 1.00 92.31 101 VAL A O 1
ATOM 799 N N . VAL A 1 102 ? -9.935 -8.504 -7.242 1.00 92.19 102 VAL A N 1
ATOM 800 C CA . VAL A 1 102 ? -10.985 -7.740 -7.924 1.00 92.19 102 VAL A CA 1
ATOM 801 C C . VAL A 1 102 ? -11.641 -6.788 -6.936 1.00 92.19 102 VAL A C 1
ATOM 803 O O . VAL A 1 102 ? -11.894 -7.144 -5.790 1.00 92.19 102 VAL A O 1
ATOM 806 N N . ARG A 1 103 ? -11.913 -5.555 -7.366 1.00 92.50 103 ARG A N 1
ATOM 807 C CA . ARG A 1 103 ? -12.609 -4.561 -6.541 1.00 92.50 103 ARG A CA 1
ATOM 808 C C . ARG A 1 103 ? -13.991 -5.090 -6.148 1.00 92.50 103 ARG A C 1
ATOM 810 O O . ARG A 1 103 ? -14.723 -5.558 -7.012 1.00 92.50 103 ARG A O 1
ATOM 817 N N . ASN A 1 104 ? -14.344 -4.995 -4.871 1.00 94.88 104 ASN A N 1
ATOM 818 C CA . ASN A 1 104 ? -15.677 -5.367 -4.415 1.00 94.88 104 ASN A CA 1
ATOM 819 C C . ASN A 1 104 ? -16.710 -4.332 -4.897 1.00 94.88 104 ASN A C 1
ATOM 821 O O . ASN A 1 104 ? -16.562 -3.142 -4.620 1.00 94.88 104 ASN A O 1
ATOM 825 N N . GLU A 1 105 ? -17.750 -4.777 -5.604 1.00 93.75 105 GLU A N 1
ATOM 826 C CA . GLU A 1 105 ? -18.813 -3.912 -6.143 1.00 93.75 105 GLU A CA 1
ATOM 827 C C . GLU A 1 105 ? -19.678 -3.277 -5.047 1.00 93.75 105 GLU A C 1
ATOM 829 O O . GLU A 1 105 ? -20.272 -2.224 -5.266 1.00 93.75 105 GLU A O 1
ATOM 834 N N . ALA A 1 106 ? -19.699 -3.861 -3.845 1.00 95.44 106 ALA A N 1
ATOM 835 C CA . ALA A 1 106 ? -20.401 -3.285 -2.703 1.00 95.44 106 ALA A CA 1
ATOM 836 C C . ALA A 1 106 ? -19.730 -1.997 -2.177 1.00 95.44 106 ALA A C 1
ATOM 838 O O . ALA A 1 106 ? -20.338 -1.235 -1.426 1.00 95.44 106 ALA A O 1
ATOM 839 N N . ARG A 1 107 ? -18.491 -1.698 -2.598 1.00 95.38 107 ARG A N 1
ATOM 840 C CA . ARG A 1 107 ? -17.823 -0.433 -2.286 1.00 95.38 107 ARG A CA 1
ATOM 841 C C . ARG A 1 107 ? -18.401 0.693 -3.152 1.00 95.38 107 ARG A C 1
ATOM 843 O O . ARG A 1 107 ? -18.019 0.856 -4.307 1.00 95.38 107 ARG A O 1
ATOM 850 N N . ALA A 1 108 ? -19.238 1.539 -2.552 1.00 91.38 108 ALA A N 1
ATOM 851 C CA . ALA A 1 108 ? -19.850 2.680 -3.241 1.00 91.38 108 ALA A CA 1
ATOM 852 C C . ALA A 1 108 ? -18.829 3.728 -3.736 1.00 91.38 108 ALA A C 1
ATOM 854 O O . ALA A 1 108 ? -18.975 4.271 -4.829 1.00 91.38 108 ALA A O 1
ATOM 855 N N . ASN A 1 109 ? -17.782 4.013 -2.949 1.00 90.31 109 ASN A N 1
ATOM 856 C CA . ASN A 1 109 ? -16.729 4.959 -3.330 1.00 90.31 109 ASN A CA 1
ATOM 857 C C . ASN A 1 109 ? -15.582 4.236 -4.074 1.00 90.31 109 ASN A C 1
ATOM 859 O O . ASN A 1 109 ? -14.868 3.438 -3.454 1.00 90.31 109 ASN A O 1
ATOM 863 N N . PRO A 1 110 ? -15.317 4.534 -5.360 1.00 87.12 110 PRO A N 1
ATOM 864 C CA . PRO A 1 110 ? -14.265 3.859 -6.120 1.00 87.12 110 PRO A CA 1
ATOM 865 C C . PRO A 1 110 ? -12.853 4.078 -5.551 1.00 87.12 110 PRO A C 1
ATOM 867 O O . PRO A 1 110 ? -11.957 3.280 -5.830 1.00 87.12 110 PRO A O 1
ATOM 870 N N . GLU A 1 111 ? -12.635 5.108 -4.733 1.00 90.19 111 GLU A N 1
ATOM 871 C CA . GLU A 1 111 ? -11.348 5.383 -4.096 1.00 90.19 111 GLU A CA 1
ATOM 872 C C . GLU A 1 111 ? -11.073 4.477 -2.884 1.00 90.19 111 GLU A C 1
ATOM 874 O O . GLU A 1 111 ? -11.975 4.035 -2.164 1.00 90.19 111 GLU A O 1
ATOM 879 N N . ASN A 1 112 ? -9.790 4.181 -2.651 1.00 94.06 112 ASN A N 1
ATOM 880 C CA . ASN A 1 112 ? -9.349 3.518 -1.422 1.00 94.06 112 ASN A CA 1
ATOM 881 C C 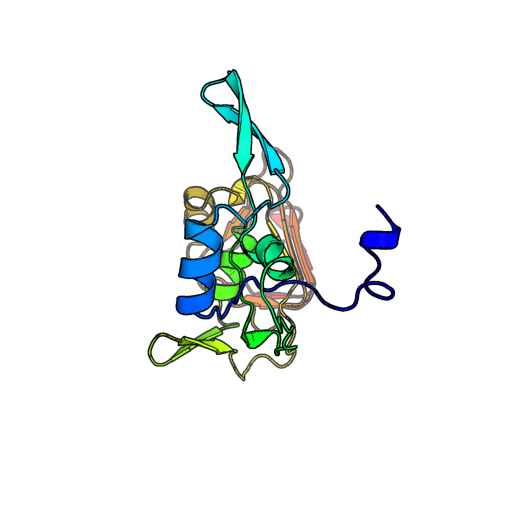. ASN A 1 112 ? -9.434 4.487 -0.237 1.00 94.06 112 ASN A C 1
ATOM 883 O O . ASN A 1 112 ? -9.083 5.656 -0.413 1.00 94.06 112 ASN A O 1
ATOM 887 N N . PRO A 1 113 ? -9.794 4.006 0.966 1.00 97.00 113 PRO A N 1
ATOM 888 C CA . PRO A 1 113 ? -9.600 4.791 2.173 1.00 97.00 113 PRO A CA 1
ATOM 889 C C . PRO A 1 113 ? -8.120 5.096 2.400 1.00 97.00 113 PRO A C 1
ATOM 891 O O . PRO A 1 113 ? -7.236 4.316 2.031 1.00 97.00 113 PRO A O 1
ATOM 894 N N . SER A 1 114 ? -7.854 6.220 3.059 1.00 97.31 114 SER A N 1
ATOM 895 C CA . SER A 1 114 ? -6.514 6.521 3.564 1.00 97.31 114 SER A CA 1
ATOM 896 C C . SER A 1 114 ? -6.257 5.729 4.843 1.00 97.31 114 SER A C 1
ATOM 898 O O . SER A 1 114 ? -7.035 5.831 5.789 1.00 97.31 114 SER A O 1
ATOM 900 N N . ILE A 1 115 ? -5.176 4.953 4.889 1.00 98.44 115 ILE A N 1
ATOM 901 C CA . ILE A 1 115 ? -4.802 4.165 6.067 1.00 98.44 115 ILE A CA 1
ATOM 902 C C . ILE A 1 115 ? -3.405 4.579 6.519 1.00 98.44 115 ILE A C 1
ATOM 904 O O . ILE A 1 115 ? -2.435 4.433 5.773 1.00 98.44 115 ILE A O 1
ATOM 908 N N . ASP A 1 116 ? -3.312 5.049 7.758 1.00 98.44 116 ASP A N 1
ATOM 909 C CA . ASP A 1 116 ? -2.055 5.356 8.432 1.00 98.44 116 ASP A CA 1
ATOM 910 C C . ASP A 1 116 ? -1.931 4.504 9.700 1.00 98.44 116 ASP A C 1
ATOM 912 O O . ASP A 1 116 ? -2.722 4.634 10.637 1.00 98.44 116 ASP A O 1
ATOM 916 N N . LEU A 1 117 ? -0.963 3.588 9.702 1.00 98.62 117 LEU A N 1
ATOM 917 C CA . LEU A 1 117 ? -0.696 2.699 10.828 1.00 98.62 117 LEU A CA 1
ATOM 918 C C . LEU A 1 117 ? 0.650 3.063 11.447 1.00 98.62 117 LEU A C 1
ATOM 920 O O . LEU A 1 117 ? 1.664 3.172 10.752 1.00 98.62 117 LEU A O 1
ATOM 924 N N . GLY A 1 118 ? 0.657 3.194 12.769 1.00 98.12 118 GLY A N 1
ATOM 925 C CA . GLY A 1 118 ? 1.822 3.558 13.552 1.00 98.12 118 GLY A CA 1
ATOM 926 C C . GLY A 1 118 ? 2.980 2.555 13.455 1.00 98.12 118 GLY A C 1
ATOM 927 O O . GLY A 1 118 ? 2.844 1.448 12.915 1.00 98.12 118 GLY A O 1
ATOM 92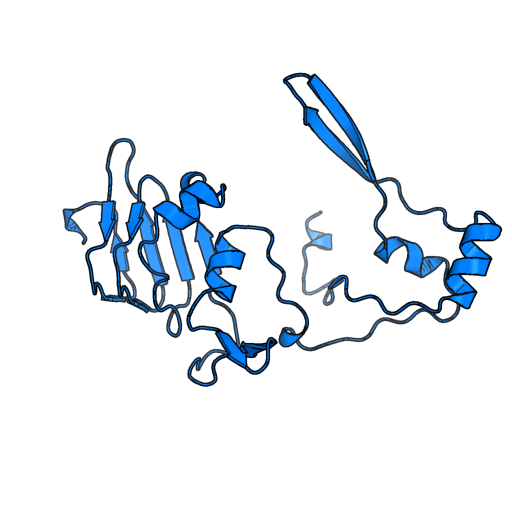8 N N . PRO A 1 119 ? 4.156 2.919 13.996 1.00 97.81 119 PRO A N 1
ATOM 929 C CA . PRO A 1 119 ? 5.369 2.098 13.968 1.00 97.81 119 PRO A CA 1
ATOM 930 C C . PRO A 1 119 ? 5.178 0.655 14.458 1.00 97.81 119 PRO A C 1
ATOM 932 O O . PRO A 1 119 ? 5.854 -0.258 13.977 1.00 97.81 119 PRO A O 1
ATOM 935 N N . GLU A 1 120 ? 4.236 0.435 15.373 1.00 97.88 120 GLU A N 1
ATOM 936 C CA . GLU A 1 120 ? 3.870 -0.856 15.950 1.00 97.88 120 GLU A CA 1
ATOM 937 C C . GLU A 1 120 ? 3.394 -1.857 14.888 1.00 97.88 120 GLU A C 1
ATOM 939 O O . GLU A 1 120 ? 3.625 -3.061 15.032 1.00 97.88 120 GLU A O 1
ATOM 944 N N . PHE A 1 121 ? 2.803 -1.364 13.796 1.00 98.44 121 PHE A N 1
ATOM 945 C CA . PHE A 1 121 ? 2.296 -2.147 12.668 1.00 98.44 121 PHE A CA 1
ATOM 946 C C . PHE A 1 121 ? 3.296 -2.246 11.511 1.00 98.44 121 PHE A C 1
ATOM 948 O O . PHE A 1 121 ? 3.038 -2.959 10.545 1.00 98.44 121 PHE A O 1
ATOM 955 N N . LYS A 1 122 ? 4.451 -1.570 11.568 1.00 96.88 122 LYS A N 1
ATOM 956 C CA . LYS A 1 122 ? 5.397 -1.489 10.436 1.00 96.88 122 LYS A CA 1
ATOM 957 C C . LYS A 1 122 ? 5.935 -2.855 9.997 1.00 96.88 122 LYS A C 1
ATOM 959 O O . LYS A 1 122 ? 6.173 -3.080 8.813 1.00 96.88 122 LYS A O 1
ATOM 964 N N . LYS A 1 123 ? 6.167 -3.766 10.948 1.00 97.19 123 LYS A N 1
ATOM 965 C CA . LYS A 1 123 ? 6.628 -5.133 10.662 1.00 97.19 123 LYS A CA 1
ATOM 966 C C . LYS A 1 123 ? 5.426 -6.048 10.450 1.00 97.19 123 LYS A C 1
ATOM 968 O O . LYS A 1 123 ? 4.571 -6.131 11.327 1.00 97.19 123 LYS A O 1
ATOM 973 N N . VAL A 1 124 ? 5.429 -6.816 9.358 1.00 98.00 124 VAL A N 1
ATOM 974 C CA . VAL A 1 124 ? 4.343 -7.754 9.005 1.00 98.00 124 VAL A CA 1
ATOM 975 C C . VAL A 1 124 ? 3.996 -8.696 10.162 1.00 98.00 124 VAL A C 1
ATOM 977 O O . VAL A 1 124 ? 2.826 -8.870 10.474 1.00 98.00 124 VAL A O 1
ATOM 980 N N . GLY A 1 125 ? 4.997 -9.243 10.860 1.00 98.19 125 GLY A N 1
ATOM 981 C CA . GLY A 1 125 ? 4.754 -10.129 12.004 1.00 98.19 125 GLY A CA 1
ATOM 982 C C . GLY A 1 125 ? 4.024 -9.462 13.178 1.00 98.19 125 GLY A C 1
ATOM 983 O O . GLY A 1 125 ? 3.261 -10.132 13.863 1.00 98.19 125 GLY A O 1
ATOM 984 N N . ASN A 1 126 ? 4.220 -8.159 13.403 1.00 98.00 126 ASN A N 1
ATOM 985 C CA . ASN A 1 126 ? 3.482 -7.420 14.431 1.00 98.00 126 ASN A CA 1
ATOM 986 C C . ASN A 1 126 ? 2.085 -7.043 13.935 1.00 98.00 126 ASN A C 1
ATOM 988 O O . ASN A 1 126 ? 1.120 -7.216 14.668 1.00 98.00 126 ASN A O 1
ATOM 992 N N . TYR A 1 127 ? 1.981 -6.582 12.686 1.00 98.56 127 TYR A N 1
ATOM 993 C CA . TYR A 1 127 ? 0.709 -6.289 12.025 1.00 98.56 127 TYR A CA 1
ATOM 994 C C . TYR A 1 127 ? -0.252 -7.485 12.092 1.00 98.56 127 TYR A C 1
ATOM 996 O O . TYR A 1 127 ? -1.358 -7.343 12.599 1.00 98.56 127 TYR A O 1
ATOM 1004 N N . LEU A 1 128 ? 0.198 -8.677 11.684 1.00 98.25 128 LEU A N 1
ATOM 1005 C CA . LEU A 1 128 ? -0.632 -9.887 11.686 1.00 98.25 128 LEU A CA 1
ATOM 1006 C C . LEU A 1 128 ? -1.079 -10.299 13.093 1.00 98.25 128 LEU A C 1
ATOM 1008 O O . LEU A 1 128 ? -2.183 -10.794 13.260 1.00 98.25 128 LEU A O 1
ATOM 1012 N N . LYS A 1 129 ? -0.238 -10.098 14.114 1.00 98.19 129 LYS A N 1
ATOM 1013 C CA . LYS A 1 129 ? -0.599 -10.416 15.505 1.00 98.19 129 LYS A CA 1
ATOM 1014 C C . LYS A 1 129 ? -1.649 -9.465 16.073 1.00 98.19 129 LYS A C 1
ATOM 1016 O O . LYS A 1 129 ? -2.406 -9.870 16.945 1.00 98.19 129 LYS A O 1
ATOM 1021 N N . ARG A 1 130 ? -1.663 -8.212 15.611 1.00 98.56 130 ARG A N 1
ATOM 1022 C CA . ARG A 1 130 ? -2.558 -7.162 16.112 1.00 98.56 130 ARG A CA 1
ATOM 1023 C C . ARG A 1 130 ? -3.956 -7.212 15.502 1.00 98.56 130 ARG A C 1
ATOM 1025 O O . ARG A 1 130 ? -4.841 -6.586 16.065 1.00 98.56 130 ARG A O 1
ATOM 1032 N N . PHE A 1 131 ? -4.157 -7.938 14.403 1.00 98.50 131 PHE A N 1
ATOM 1033 C CA . PHE A 1 131 ? -5.467 -8.176 13.795 1.00 98.50 131 PHE A CA 1
ATOM 1034 C C . PHE A 1 131 ? -5.820 -9.662 13.881 1.00 98.50 131 PHE A C 1
ATOM 1036 O O . PHE A 1 131 ? -5.346 -10.460 13.074 1.00 98.50 131 PHE A O 1
ATOM 1043 N N . LYS A 1 132 ? -6.676 -10.042 14.836 1.00 98.06 132 LYS A N 1
ATOM 1044 C CA . LYS A 1 132 ? -7.172 -11.425 14.968 1.00 98.06 132 LYS A CA 1
ATOM 1045 C C . LYS A 1 132 ? -7.974 -11.857 13.736 1.00 98.06 132 LYS A C 1
ATOM 1047 O O . LYS A 1 132 ? -7.872 -12.999 13.296 1.00 98.06 132 LYS A O 1
ATOM 1052 N N . SER A 1 133 ? -8.720 -10.922 13.150 1.00 98.00 133 SER A N 1
ATOM 1053 C CA . SER A 1 133 ? -9.234 -10.992 11.782 1.00 98.00 133 SER A CA 1
ATOM 1054 C C . SER A 1 133 ? -9.078 -9.635 11.105 1.00 98.00 133 SER A C 1
ATOM 1056 O O . SER A 1 133 ? -9.025 -8.611 11.787 1.00 98.00 133 SER A O 1
ATOM 1058 N N . ILE A 1 134 ? -9.048 -9.611 9.775 1.00 98.31 134 ILE A N 1
ATOM 1059 C CA . ILE A 1 134 ? -9.044 -8.350 9.031 1.00 98.31 134 ILE A CA 1
ATOM 1060 C C . ILE A 1 134 ? -10.408 -7.664 9.205 1.00 98.31 134 ILE A C 1
ATOM 1062 O O . ILE A 1 134 ? -11.424 -8.308 8.936 1.00 98.31 134 ILE A O 1
ATOM 1066 N N . PRO A 1 135 ? -10.458 -6.399 9.663 1.00 98.50 135 PRO A N 1
ATOM 1067 C CA . PRO A 1 135 ? -11.719 -5.690 9.816 1.00 98.50 135 PRO A CA 1
ATOM 1068 C C . PRO A 1 135 ? -12.373 -5.434 8.456 1.00 98.50 135 PRO A C 1
ATOM 1070 O O . PRO A 1 135 ? -11.692 -5.215 7.451 1.00 98.50 135 PRO A O 1
ATOM 1073 N N . SER A 1 136 ? -13.702 -5.395 8.449 1.00 98.62 136 SER A N 1
ATOM 1074 C CA . SER A 1 136 ? -14.475 -4.861 7.327 1.00 98.62 136 SER A CA 1
ATOM 1075 C C . SER A 1 136 ? -14.222 -3.360 7.229 1.00 98.62 136 SER A C 1
ATOM 1077 O O . SER A 1 136 ? -14.465 -2.631 8.192 1.00 98.62 136 SER A O 1
ATOM 1079 N N . ILE A 1 137 ? -13.776 -2.886 6.069 1.00 98.56 137 ILE A N 1
ATOM 1080 C CA . ILE A 1 137 ? -13.503 -1.463 5.808 1.00 98.56 137 ILE A CA 1
ATOM 1081 C C . ILE A 1 137 ? -14.185 -0.975 4.525 1.00 98.56 137 ILE A C 1
ATOM 1083 O O . ILE A 1 137 ? -13.838 0.078 3.983 1.00 98.56 137 ILE A O 1
ATOM 1087 N N . ILE A 1 138 ? -15.176 -1.717 4.031 1.00 98.06 138 ILE A N 1
ATOM 1088 C CA . ILE A 1 138 ? -15.893 -1.384 2.800 1.00 98.06 138 ILE A CA 1
ATOM 1089 C C . ILE A 1 138 ? -16.590 -0.019 2.833 1.00 98.06 138 ILE A C 1
ATOM 1091 O O . ILE A 1 138 ? -16.724 0.623 1.794 1.00 98.06 138 ILE A O 1
ATOM 1095 N N . GLU A 1 139 ? -16.936 0.490 4.014 1.00 98.12 139 GLU A N 1
ATOM 1096 C CA . GLU A 1 139 ? -17.532 1.818 4.234 1.00 98.12 139 GLU A CA 1
ATOM 1097 C C . GLU A 1 139 ? -16.542 2.832 4.849 1.00 98.12 139 GLU A C 1
ATOM 1099 O O . GLU A 1 139 ? -16.935 3.906 5.299 1.00 98.12 139 GLU A O 1
ATOM 1104 N N . LEU A 1 140 ? -15.243 2.518 4.898 1.00 98.69 140 LEU A N 1
ATOM 1105 C CA . LEU A 1 140 ? -14.224 3.390 5.488 1.00 98.69 140 LEU A CA 1
ATOM 1106 C C . LEU A 1 140 ? -13.817 4.527 4.532 1.00 98.69 140 LEU A C 1
ATOM 1108 O O . LEU A 1 140 ? -13.607 4.300 3.338 1.00 98.69 140 LEU A O 1
ATOM 1112 N N . ASP A 1 141 ? -13.602 5.724 5.072 1.00 98.12 141 ASP A N 1
ATOM 1113 C CA . ASP A 1 141 ? -12.972 6.858 4.380 1.00 98.12 141 ASP A CA 1
ATOM 1114 C C . ASP A 1 141 ? -11.513 7.038 4.810 1.00 98.12 141 ASP A C 1
ATOM 1116 O O . ASP A 1 141 ? -10.620 7.246 3.982 1.00 98.12 141 ASP A O 1
ATOM 1120 N N . SER A 1 142 ? -11.244 6.946 6.114 1.00 98.56 142 SER A N 1
ATOM 1121 C CA . SER A 1 142 ? -9.882 7.012 6.638 1.00 98.56 142 SER A CA 1
ATOM 1122 C C . SER A 1 142 ? -9.727 6.293 7.968 1.00 98.56 142 SER A C 1
ATOM 1124 O O . SER A 1 142 ? -10.587 6.432 8.834 1.00 98.56 142 SER A O 1
ATOM 1126 N N . LEU A 1 143 ? -8.590 5.630 8.159 1.00 98.81 143 LEU A N 1
ATOM 1127 C CA . LEU A 1 143 ? -8.181 5.015 9.415 1.00 98.81 143 LEU A CA 1
ATOM 1128 C C . LEU A 1 143 ? -6.807 5.541 9.832 1.00 98.81 143 LEU A C 1
ATOM 1130 O O . LEU A 1 143 ? -5.857 5.496 9.049 1.00 98.81 143 LEU A O 1
ATOM 1134 N N . LYS A 1 144 ? -6.694 5.989 11.082 1.00 98.81 144 LYS A N 1
ATOM 1135 C CA . LYS A 1 144 ? -5.409 6.244 11.739 1.00 98.81 144 LYS A CA 1
ATOM 1136 C C . LYS A 1 144 ? -5.301 5.415 13.006 1.00 98.81 144 LYS A C 1
ATOM 1138 O O . LYS A 1 144 ? -6.206 5.476 13.833 1.00 98.81 144 LYS A O 1
ATOM 1143 N N . VAL A 1 145 ? -4.210 4.672 13.168 1.00 98.69 145 VAL A N 1
ATOM 1144 C CA . VAL A 1 145 ? -3.972 3.855 14.366 1.00 98.69 145 VAL A CA 1
ATOM 1145 C C . VAL A 1 145 ? -2.572 4.109 14.898 1.00 98.69 145 VAL A C 1
ATOM 1147 O O . VAL A 1 145 ? -1.607 3.859 14.182 1.00 98.69 145 VAL A O 1
ATOM 1150 N N . TYR A 1 146 ? -2.443 4.549 16.149 1.00 98.31 146 TYR A N 1
ATOM 1151 C CA . TYR A 1 146 ? -1.143 4.787 16.784 1.00 98.31 146 TYR A CA 1
ATOM 1152 C C . TYR A 1 146 ? -1.077 4.211 18.198 1.00 98.31 146 TYR A C 1
ATOM 1154 O O . TYR A 1 146 ? -2.057 4.240 18.941 1.00 98.31 146 TYR A O 1
ATOM 1162 N N . GLY A 1 147 ? 0.109 3.732 18.580 1.00 98.06 147 GLY A N 1
ATOM 1163 C CA . GLY A 1 147 ? 0.354 3.141 19.891 1.00 98.06 147 GLY A CA 1
ATOM 1164 C C . GLY A 1 147 ? -0.041 1.665 19.967 1.00 98.06 147 GLY A C 1
ATOM 1165 O O . GLY A 1 147 ? -0.218 0.986 18.951 1.00 98.06 147 GLY A O 1
ATOM 1166 N N . ASP A 1 148 ? -0.146 1.141 21.190 1.00 98.31 148 ASP A N 1
ATOM 1167 C CA . ASP A 1 148 ? -0.373 -0.283 21.443 1.00 98.31 148 ASP A CA 1
ATOM 1168 C C . ASP A 1 148 ? -1.851 -0.690 21.287 1.00 98.31 148 ASP A C 1
ATOM 1170 O O . ASP A 1 148 ? -2.563 -0.946 22.256 1.00 98.31 148 ASP A O 1
ATOM 1174 N N . VAL A 1 149 ? -2.309 -0.740 20.035 1.00 98.69 149 VAL A N 1
ATOM 1175 C CA . VAL A 1 149 ? -3.689 -1.081 19.657 1.00 98.69 149 VAL A CA 1
ATOM 1176 C C . VAL A 1 149 ? -3.775 -2.506 19.108 1.00 98.69 149 VAL A C 1
ATOM 1178 O O . VAL A 1 149 ? -2.940 -2.926 18.297 1.00 98.69 149 VAL A O 1
ATOM 1181 N N . TRP A 1 150 ? -4.797 -3.238 19.537 1.00 98.69 150 TRP A N 1
ATOM 1182 C CA . TRP A 1 150 ? -5.109 -4.605 19.134 1.00 98.69 150 TRP A CA 1
ATOM 1183 C C . TRP A 1 150 ? -6.574 -4.702 18.709 1.00 98.69 150 TRP A C 1
ATOM 1185 O O . TRP A 1 150 ? -7.439 -4.041 19.278 1.00 98.69 150 TRP A O 1
ATOM 1195 N N . PHE A 1 151 ? -6.835 -5.524 17.700 1.00 98.75 151 PHE A N 1
ATOM 1196 C CA . PHE A 1 151 ? -8.140 -5.729 17.089 1.00 98.75 151 PHE A CA 1
ATOM 1197 C C . PHE A 1 151 ? -8.513 -7.205 17.196 1.00 98.75 151 PHE A C 1
ATOM 1199 O O . PHE A 1 151 ? -7.811 -8.073 16.661 1.00 98.75 151 PHE A O 1
ATOM 1206 N N . ASP A 1 152 ? -9.626 -7.472 17.868 1.00 98.19 152 ASP A N 1
ATOM 1207 C CA . ASP A 1 152 ? -10.256 -8.785 17.922 1.00 98.19 152 ASP A CA 1
ATOM 1208 C C . ASP A 1 152 ? -10.971 -9.138 16.593 1.00 98.19 152 ASP A C 1
ATOM 1210 O O . ASP A 1 152 ? -10.618 -8.634 15.520 1.00 98.19 152 ASP A O 1
ATOM 1214 N N . ALA A 1 153 ? -11.896 -10.102 16.601 1.00 98.31 153 ALA A N 1
ATOM 1215 C CA . ALA A 1 153 ? -12.502 -10.643 15.392 1.00 98.31 153 ALA A CA 1
ATOM 1216 C C . ALA A 1 153 ? -13.807 -9.929 14.997 1.00 98.31 153 ALA A C 1
ATOM 1218 O O . ALA A 1 153 ? -14.574 -9.478 15.841 1.00 98.31 153 ALA A O 1
ATOM 1219 N N . GLY A 1 154 ? -14.104 -9.870 13.695 1.00 98.00 154 GLY A N 1
ATOM 1220 C CA . GLY A 1 154 ? -15.406 -9.404 13.191 1.00 98.00 154 GLY A CA 1
ATOM 1221 C C . GLY A 1 154 ? -15.662 -7.897 13.321 1.00 98.00 154 GLY A C 1
ATOM 1222 O O . GLY A 1 154 ? -16.814 -7.476 13.329 1.00 98.00 154 GLY A O 1
ATOM 1223 N N . ILE A 1 155 ? -14.608 -7.089 13.435 1.00 98.75 155 ILE A N 1
ATOM 1224 C CA . ILE A 1 155 ? -14.706 -5.631 13.574 1.00 98.75 155 ILE A CA 1
ATOM 1225 C C . ILE A 1 155 ? -15.104 -4.978 12.243 1.00 98.75 155 ILE A C 1
ATOM 1227 O O . ILE A 1 155 ? -14.641 -5.382 11.174 1.00 98.75 155 ILE A O 1
ATOM 1231 N N . VAL A 1 156 ? -15.919 -3.924 12.316 1.00 98.81 156 VAL A N 1
ATOM 1232 C CA . VAL A 1 156 ? -16.356 -3.109 11.175 1.00 98.81 156 VAL A CA 1
ATOM 1233 C C . VAL A 1 156 ? -15.948 -1.654 11.402 1.00 98.81 156 VAL A C 1
ATOM 1235 O O . VAL A 1 156 ? -16.285 -1.064 12.427 1.00 98.81 156 VAL A O 1
ATOM 1238 N N . LEU A 1 157 ? -15.247 -1.054 10.439 1.00 98.81 157 LEU A N 1
ATOM 1239 C CA . LEU A 1 157 ? -14.805 0.342 10.488 1.00 98.81 157 LEU A CA 1
ATOM 1240 C C . LEU A 1 157 ? -15.470 1.150 9.367 1.00 98.81 157 LEU A C 1
ATOM 1242 O O . LEU A 1 157 ? -15.420 0.757 8.198 1.00 98.81 157 LEU A O 1
ATOM 1246 N N . LYS A 1 158 ? -16.068 2.294 9.716 1.00 98.69 158 LYS A N 1
ATOM 1247 C CA . LYS A 1 158 ? -16.854 3.136 8.800 1.00 98.69 158 LYS A CA 1
ATOM 1248 C C . LYS A 1 158 ? -16.482 4.615 8.908 1.00 98.69 158 LYS A C 1
ATOM 1250 O O . LYS A 1 158 ? -16.172 5.116 9.991 1.00 98.69 158 LYS A O 1
ATOM 1255 N N . GLY A 1 159 ? -16.532 5.333 7.788 1.00 98.50 159 GLY A N 1
ATOM 1256 C CA . GLY A 1 159 ? -16.246 6.767 7.741 1.00 98.50 159 GLY A CA 1
ATOM 1257 C C . GLY A 1 159 ? -14.825 7.102 8.205 1.00 98.50 159 GLY A C 1
ATOM 1258 O O . GLY A 1 159 ? -13.851 6.504 7.740 1.00 98.50 159 GLY A O 1
ATOM 1259 N N . LYS A 1 160 ? -14.677 8.074 9.109 1.00 98.75 160 LYS A N 1
ATOM 1260 C CA . LYS A 1 160 ? -13.366 8.517 9.616 1.00 98.75 160 LYS A CA 1
ATOM 1261 C C . LYS A 1 160 ? -13.103 7.973 11.017 1.00 98.75 160 LYS A C 1
ATOM 1263 O O . LYS A 1 160 ? -13.743 8.402 11.969 1.00 98.75 160 LYS A O 1
ATOM 1268 N N . VAL A 1 161 ? -12.133 7.073 11.147 1.00 98.81 161 VAL A N 1
ATOM 1269 C CA . VAL A 1 161 ? -11.778 6.434 12.419 1.00 98.81 161 VAL A CA 1
ATOM 1270 C C . VAL A 1 161 ? -10.351 6.790 12.826 1.00 98.81 161 VAL A C 1
ATOM 1272 O O . VAL A 1 161 ? -9.415 6.692 12.028 1.00 98.81 161 VAL A O 1
ATOM 1275 N N . VAL A 1 162 ? -10.176 7.182 14.085 1.00 98.75 162 VAL A N 1
ATOM 1276 C CA . VAL A 1 162 ? -8.865 7.437 14.694 1.00 98.75 162 VAL A CA 1
ATOM 1277 C C . VAL A 1 162 ? -8.781 6.659 16.003 1.00 98.75 162 VAL A C 1
ATOM 1279 O O . VAL A 1 162 ? -9.662 6.778 16.844 1.00 98.75 162 VAL A O 1
ATOM 1282 N N . ILE A 1 163 ? -7.738 5.853 16.183 1.00 98.62 163 ILE A N 1
ATOM 1283 C CA . ILE A 1 163 ? -7.518 5.065 17.400 1.00 98.62 163 ILE A CA 1
ATOM 1284 C C . ILE A 1 163 ? -6.094 5.322 17.879 1.00 98.62 163 ILE A C 1
ATOM 1286 O O . ILE A 1 163 ? -5.129 4.944 17.214 1.00 98.62 163 ILE A O 1
ATOM 1290 N N . SER A 1 164 ? -5.956 5.975 19.026 1.00 97.88 164 SER A N 1
ATOM 1291 C CA . SER A 1 164 ? -4.664 6.397 19.561 1.00 97.88 164 SER A CA 1
ATOM 1292 C C . SER A 1 164 ? -4.513 5.927 21.001 1.00 97.88 164 SER A C 1
ATOM 1294 O O . SER A 1 164 ? -5.129 6.464 21.917 1.00 97.88 164 SER A O 1
ATOM 1296 N N . ALA A 1 165 ? -3.649 4.942 21.222 1.00 97.94 165 ALA A N 1
ATOM 1297 C CA . ALA A 1 165 ? -3.275 4.525 22.563 1.00 97.94 165 ALA A CA 1
ATOM 1298 C C . ALA A 1 165 ? -2.178 5.450 23.114 1.00 97.94 165 ALA A C 1
ATOM 1300 O O . ALA A 1 165 ? -1.111 5.608 22.512 1.00 97.94 165 ALA A O 1
ATOM 1301 N N . LYS A 1 166 ? -2.428 6.061 24.278 1.00 94.69 166 LYS A N 1
ATOM 1302 C CA . LYS A 1 166 ? -1.420 6.861 24.994 1.00 94.69 166 LYS A CA 1
ATOM 1303 C C . LYS A 1 166 ? -0.225 5.985 25.414 1.00 94.69 166 LYS A C 1
ATOM 1305 O O . LYS A 1 166 ? -0.377 4.772 25.564 1.00 94.69 166 LYS A O 1
ATOM 1310 N N . PRO A 1 167 ? 0.966 6.568 25.654 1.00 93.94 167 PRO A N 1
ATOM 1311 C CA . PRO A 1 167 ? 2.124 5.807 26.117 1.00 93.94 167 PRO A CA 1
ATOM 1312 C C . PRO A 1 167 ? 1.810 4.961 27.359 1.00 93.94 167 PRO A C 1
ATOM 1314 O O . PRO A 1 167 ? 1.286 5.473 28.346 1.00 93.94 167 PRO A O 1
ATOM 1317 N N . GLY A 1 168 ? 2.136 3.668 27.302 1.00 94.12 168 GLY A N 1
ATOM 1318 C CA . GLY A 1 168 ? 1.883 2.715 28.388 1.00 94.12 168 GLY A CA 1
ATOM 1319 C C . GLY A 1 168 ? 0.443 2.194 28.480 1.00 94.12 168 GLY A C 1
ATOM 1320 O O . GLY A 1 168 ? 0.170 1.363 29.341 1.00 94.12 168 GLY A O 1
ATOM 1321 N N . VAL A 1 169 ? -0.462 2.641 27.606 1.00 96.38 169 VAL A N 1
ATOM 1322 C CA . VAL A 1 169 ? -1.844 2.154 27.531 1.00 96.38 169 VAL A CA 1
ATOM 1323 C C . VAL A 1 169 ? -1.965 1.153 26.388 1.00 96.38 169 VAL A C 1
ATOM 1325 O O . VAL A 1 169 ? -1.479 1.405 25.287 1.00 96.38 169 VAL A O 1
ATOM 1328 N N . LYS A 1 170 ? -2.644 0.035 26.650 1.00 97.25 170 LYS A N 1
ATOM 1329 C CA . LYS A 1 170 ? -3.060 -0.934 25.633 1.00 97.25 170 LYS A CA 1
ATOM 1330 C C . LYS A 1 170 ? -4.544 -0.730 25.334 1.00 97.25 170 LYS A C 1
ATOM 1332 O O . LYS A 1 170 ? -5.338 -0.648 26.269 1.00 97.25 170 LYS A O 1
ATOM 1337 N N . LEU A 1 171 ? -4.907 -0.660 24.054 1.00 98.44 171 LEU A N 1
ATOM 1338 C CA . LEU A 1 171 ? -6.302 -0.650 23.605 1.00 98.44 171 LEU A CA 1
ATOM 1339 C C . LEU A 1 171 ? -6.618 -1.962 22.892 1.00 98.44 171 LEU A C 1
ATOM 1341 O O . LEU A 1 171 ? -5.881 -2.375 21.997 1.00 98.44 171 LEU A O 1
ATOM 1345 N N . GLU A 1 172 ? -7.716 -2.597 23.285 1.00 98.06 172 GLU A N 1
ATOM 1346 C CA . GLU A 1 172 ? -8.218 -3.834 22.688 1.00 98.06 172 GLU A CA 1
ATOM 1347 C C . GLU A 1 172 ? -9.624 -3.562 22.164 1.00 98.06 172 GLU A C 1
ATOM 1349 O O . GLU A 1 172 ? -10.560 -3.393 22.942 1.00 98.06 172 GLU A O 1
ATOM 1354 N N . ILE A 1 173 ? -9.757 -3.451 20.844 1.00 98.56 173 ILE A N 1
ATOM 1355 C CA . ILE A 1 173 ? -11.053 -3.271 20.194 1.00 98.56 173 ILE A CA 1
ATOM 1356 C C . ILE A 1 173 ? -11.753 -4.632 20.196 1.00 98.56 173 ILE A C 1
ATOM 1358 O O . ILE A 1 173 ? -11.192 -5.547 19.593 1.00 98.56 173 ILE A O 1
ATOM 1362 N N . PRO A 1 174 ? -12.922 -4.777 20.850 1.00 98.12 174 PRO A N 1
ATOM 1363 C CA . PRO A 1 174 ? -13.515 -6.077 21.147 1.00 98.12 174 PRO A CA 1
ATOM 1364 C C . PRO A 1 174 ? -14.153 -6.743 19.923 1.00 98.12 174 PRO A C 1
ATOM 1366 O O . PRO A 1 174 ? -14.436 -6.095 18.909 1.00 98.12 174 PRO A O 1
ATOM 1369 N N . ASP A 1 175 ? -14.414 -8.050 20.049 1.00 98.25 175 ASP A N 1
ATOM 1370 C CA . ASP A 1 175 ? -15.085 -8.856 19.025 1.00 98.25 175 ASP A CA 1
ATOM 1371 C C . ASP A 1 175 ? -16.401 -8.178 18.566 1.00 98.25 175 ASP A C 1
ATOM 1373 O O . ASP A 1 175 ? -17.240 -7.776 19.375 1.00 98.25 175 ASP A O 1
ATOM 1377 N N . GLY A 1 176 ? -16.592 -8.062 17.250 1.00 98.06 176 GLY A N 1
ATOM 1378 C CA . GLY A 1 176 ? -17.815 -7.531 16.640 1.00 98.06 176 GLY A CA 1
ATOM 1379 C C . GLY A 1 176 ? -18.012 -6.013 16.738 1.00 98.06 176 GLY A C 1
ATOM 1380 O O . GLY A 1 176 ? -19.075 -5.527 16.346 1.00 98.06 176 GLY A O 1
ATOM 1381 N N . ALA A 1 177 ? -17.037 -5.252 17.249 1.00 98.38 177 ALA A N 1
ATOM 1382 C CA . ALA A 1 177 ? -17.172 -3.804 17.384 1.00 98.38 177 ALA A CA 1
ATOM 1383 C C . ALA A 1 177 ? -17.429 -3.114 16.032 1.00 98.38 177 ALA A C 1
ATOM 1385 O O . ALA A 1 177 ? -16.758 -3.387 15.033 1.00 98.38 177 ALA A O 1
ATOM 1386 N N . VAL A 1 178 ? -18.369 -2.166 16.024 1.00 98.56 178 VAL A N 1
ATOM 1387 C CA . VAL A 1 178 ? -18.647 -1.289 14.881 1.00 98.56 178 VAL A CA 1
ATOM 1388 C C . VAL A 1 178 ? -18.224 0.126 15.253 1.00 98.56 178 VAL A C 1
ATOM 1390 O O . VAL A 1 178 ? -18.819 0.740 16.137 1.00 98.56 178 VAL A O 1
ATOM 1393 N N . ILE A 1 179 ? -17.190 0.643 14.589 1.00 98.56 179 ILE A N 1
ATOM 1394 C CA . ILE A 1 179 ? -16.638 1.975 14.854 1.00 98.56 179 ILE A CA 1
ATOM 1395 C C . ILE A 1 179 ? -16.888 2.857 13.638 1.00 98.56 179 ILE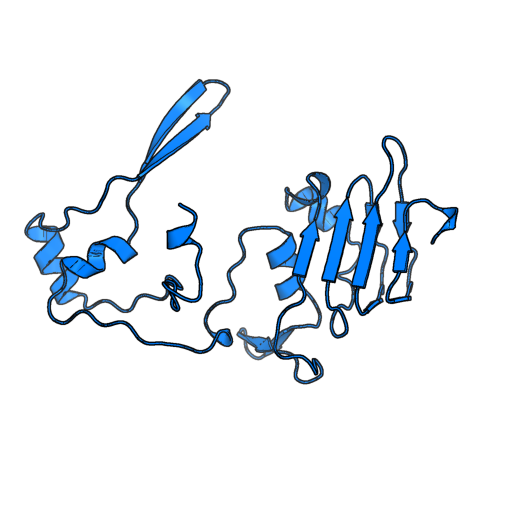 A C 1
ATOM 1397 O O . ILE A 1 179 ? -16.346 2.620 12.557 1.00 98.56 179 ILE A O 1
ATOM 1401 N N . GLU A 1 180 ? -17.692 3.896 13.828 1.00 98.56 180 GLU A N 1
ATOM 1402 C CA . GLU A 1 180 ? -18.090 4.818 12.772 1.00 98.56 180 GLU A CA 1
ATOM 1403 C C . GLU A 1 180 ? -17.842 6.265 13.195 1.00 98.56 180 GLU A C 1
ATOM 1405 O O . GLU A 1 180 ? -18.335 6.692 14.236 1.00 98.56 180 GLU A O 1
ATOM 1410 N N . ASN A 1 181 ? -17.101 7.021 12.376 1.00 98.38 181 ASN A N 1
ATOM 1411 C CA . ASN A 1 181 ? -16.876 8.464 12.565 1.00 98.38 181 ASN A CA 1
ATOM 1412 C C . ASN A 1 181 ? -16.446 8.850 13.996 1.00 98.38 181 ASN A C 1
ATOM 1414 O O . ASN A 1 181 ? -16.921 9.841 14.555 1.00 98.38 181 ASN A O 1
ATOM 1418 N N . LYS A 1 182 ? -15.562 8.043 14.592 1.00 98.19 182 LYS A N 1
ATOM 1419 C CA . LYS A 1 182 ? -15.206 8.104 16.014 1.00 98.19 182 LYS A CA 1
ATOM 1420 C C . LYS A 1 182 ? -13.697 8.176 16.214 1.00 98.19 182 LYS A C 1
ATOM 1422 O O . LYS A 1 182 ? -12.915 7.595 15.456 1.00 98.19 182 LYS A O 1
ATOM 1427 N N . GLU A 1 183 ? -13.314 8.866 17.279 1.00 98.19 183 GLU A N 1
ATOM 1428 C CA . GLU A 1 183 ? -11.960 8.881 17.815 1.00 98.19 183 GLU A CA 1
ATOM 1429 C C . GLU A 1 183 ? -11.933 8.127 19.152 1.00 98.19 183 GLU A C 1
ATOM 1431 O O . GLU A 1 183 ? -12.790 8.359 20.002 1.00 98.19 183 GLU A O 1
ATOM 1436 N N . ILE A 1 184 ? -10.981 7.207 19.313 1.00 98.06 184 ILE A N 1
ATOM 1437 C CA . ILE A 1 184 ? -10.773 6.392 20.516 1.00 98.06 184 ILE A CA 1
ATOM 1438 C C . ILE A 1 184 ? -9.389 6.730 21.070 1.00 98.06 184 ILE A C 1
ATOM 1440 O O . ILE A 1 184 ? -8.378 6.431 20.431 1.00 98.06 184 ILE A O 1
ATOM 1444 N N . ASN A 1 185 ? -9.337 7.352 22.247 1.00 95.69 185 ASN A N 1
ATOM 1445 C CA . ASN A 1 185 ? -8.109 7.808 22.908 1.00 95.69 185 ASN A CA 1
ATOM 1446 C C . ASN A 1 185 ? -7.814 7.069 24.226 1.00 95.69 185 ASN A C 1
ATOM 1448 O O . ASN A 1 185 ? -6.743 7.253 24.822 1.00 95.69 185 ASN A O 1
ATOM 1452 N N . GLY A 1 186 ? -8.755 6.244 24.684 1.00 92.81 186 GLY A N 1
ATOM 1453 C CA . GLY A 1 186 ? -8.658 5.448 25.899 1.00 92.81 186 GLY A CA 1
ATOM 1454 C C . GLY A 1 186 ? -9.682 4.305 25.929 1.00 92.81 186 GLY A C 1
ATOM 1455 O O . GLY A 1 186 ? -10.569 4.255 25.075 1.00 92.81 186 GLY A O 1
ATOM 1456 N N . PRO A 1 187 ? -9.568 3.366 26.888 1.00 91.56 187 PRO A N 1
ATOM 1457 C CA . PRO A 1 187 ? -10.538 2.284 27.069 1.00 91.56 187 PRO A CA 1
ATOM 1458 C C . PRO A 1 187 ? -11.974 2.771 27.308 1.00 91.56 187 PRO A C 1
ATOM 1460 O O . PRO A 1 187 ? -12.921 2.071 26.978 1.00 91.56 187 PRO A O 1
ATOM 1463 N N . GLU A 1 188 ? -12.135 3.969 27.869 1.00 92.25 188 GLU A N 1
ATOM 1464 C CA . GLU A 1 188 ? -13.419 4.638 28.091 1.00 92.25 188 GLU A CA 1
ATOM 1465 C C . GLU A 1 188 ? -14.162 5.003 26.796 1.00 92.25 188 GLU A C 1
ATOM 1467 O O . GLU A 1 188 ? -15.379 5.178 26.820 1.00 92.25 188 GLU A O 1
ATOM 1472 N N . ASP A 1 189 ? -13.437 5.099 25.678 1.00 92.50 189 ASP A N 1
ATOM 1473 C CA . ASP A 1 189 ? -13.985 5.447 24.369 1.00 92.50 189 ASP A CA 1
ATOM 1474 C C . ASP A 1 189 ? -14.338 4.210 23.530 1.00 92.50 189 ASP A C 1
ATOM 1476 O O . ASP A 1 189 ? -14.781 4.372 22.392 1.00 92.50 189 ASP A O 1
ATOM 1480 N N . ILE A 1 190 ? -14.106 2.991 24.026 1.00 87.00 190 ILE A N 1
ATOM 1481 C CA . ILE A 1 190 ? -14.351 1.744 23.282 1.00 87.00 190 ILE A CA 1
ATOM 1482 C C . ILE A 1 190 ? -15.842 1.408 23.305 1.00 87.00 190 ILE A C 1
ATOM 1484 O O . ILE A 1 190 ? -16.389 1.141 24.395 1.00 87.00 190 ILE A O 1
#

Foldseek 3Di:
DVQVPDCVNVVDDDLVPDDDDPVQVVVCVVVVVQPFDWDWDWDADPNDTDTDTDGDPVSSQVVDPPRDDDDDDCLVRQDDDFVQSVLQQQAPCFDADPNDTHGRPLQPDPDDAAEAEEPQCRDVVSVPQQACDREHCSQENYEAAEDQEHEHAQEHEHYYEYEYEDPPAHHYHDHNHYHYPDYHHHNVRD

pLDDT: mean 95.99, std 3.96, range [65.94, 98.81]

Radius of gyration: 21.56 Å; chains: 1; bounding box: 48×39×58 Å

Secondary structure (DSSP, 8-state):
-TTTT-TTT------------HHHHHHHHHTT---PPPEEEEEEETTEEEEEEE--GGGGGGGSTT-------GGG-----SHHHHHHHHSTTEEEETTEEEE-TT-SSSSPPEEEE-GGGSSHHHHHHHBSSPPEEEEEEEEEEESEEEE-SS-EEEEEEEEEPPTT-EEEEPTT-EEES-EE-SGGG-